Protein AF-0000000066307770 (afdb_homodimer)

Radius of gyration: 39.48 Å; Cα contacts (8 Å, |Δi|>4): 342; chains: 2; bounding box: 88×128×105 Å

Nearest PDB structures (foldseek):
  3zii-assembly1_A-2  TM=8.385E-01  e=9.598E-05  Bacillus subtilis
  3zie-assembly1_A  TM=8.397E-01  e=1.251E-04  Archaeoglobus fulgidus
  3zih-assembly1_A  TM=8.184E-01  e=1.989E-04  Bacillus subtilis
  3zig-assembly2_B  TM=7.786E-01  e=8.408E-05  Pyrococcus furiosus COM1
  6scq-assembly1_A  TM=8.184E-01  e=3.666E-03  Corynebacterium glutamicum ATCC 13032

Secondary structure (DSSP, 8-state):
-HHHHHHHHHTT-----------HHHHHHSS----------PPEEEEEEE--SHHHHHHHHHHHHTT-EEEEE-TTTTSTT-HHHHHHHHHHHHHHHHTT-EEEEETTTEEEEE-TTEEEEEPP------------SGGGTTHHHHTT-/-HHHHHHHHTS------------HHHHHHSS----------PPEEEEEEE--SHHHHHHHHHHHHTT-EEEEE-TTGGG---HHHHHHHHHHHHHHHHTT-EEEEETTTEEEEE-TTEEEEEPP--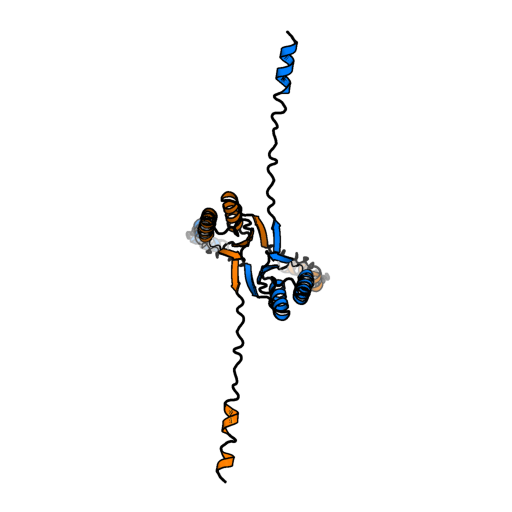----------SGGGTTHHHHTT-

Foldseek 3Di:
DVVVVVVVCVVVPPPPVPPDPPPVVVVVVVVPVPVPPPPPPDDAAEAEEEDADLVRLVVQLVCQQVFHKYKYWHVCCVVVVPVRVVVSVVVSQVSLVVQQWDWDDDPRTIIIIHHNPDDDDDDDDDPPPPPCPVPVPPVPPPVVPVVVD/DVVVVVVVCVVPDPCPVPPDPPPVVVVVVVVPVPVPPPPPPDDAAEAEEEDADLVRLVVQLVCQQVFHKYKYWHVCCVVVVDPRVVVSVVVSQVSLVVQQWDWDDDPRTIIIIHHNPDDDDDDDDDPPPPPCPVPVPPVPPVVPPPVVD

Structure (mmCIF, N/CA/C/O backbone):
data_AF-0000000066307770-model_v1
#
loop_
_entity.id
_entity.type
_entity.pdbx_description
1 polymer 'Uncharacterized protein MJ0919'
#
loop_
_atom_site.group_PDB
_atom_site.id
_atom_site.type_symbol
_atom_site.label_atom_id
_atom_site.label_alt_id
_atom_site.label_comp_id
_atom_site.label_asym_id
_atom_site.label_entity_id
_atom_site.label_seq_id
_atom_site.pdbx_PDB_ins_code
_atom_site.Cartn_x
_atom_site.Cartn_y
_atom_site.Cartn_z
_atom_site.occupancy
_atom_site.B_iso_or_equiv
_atom_site.auth_seq_id
_atom_site.auth_comp_id
_atom_site.auth_asym_id
_atom_site.auth_atom_id
_atom_site.pdbx_PDB_model_num
ATOM 1 N N . MET A 1 1 ? 1.928 78 47.844 1 39.34 1 MET A N 1
ATOM 2 C CA . MET A 1 1 ? 1.62 76.625 47.438 1 39.34 1 MET A CA 1
ATOM 3 C C . MET A 1 1 ? 2.803 76 46.719 1 39.34 1 MET A C 1
ATOM 5 O O . MET A 1 1 ? 3.018 74.812 46.812 1 39.34 1 MET A O 1
ATOM 9 N N . LEU A 1 2 ? 3.752 76.812 46.094 1 54.31 2 LEU A N 1
ATOM 10 C CA . LEU A 1 2 ? 4.941 76.438 45.344 1 54.31 2 LEU A CA 1
ATOM 11 C C . LEU A 1 2 ? 6.039 75.938 46.281 1 54.31 2 LEU A C 1
ATOM 13 O O . LEU A 1 2 ? 6.801 75.062 45.938 1 54.31 2 LEU A O 1
ATOM 17 N N . GLU A 1 3 ? 6.113 76.438 47.531 1 58.78 3 GLU A N 1
ATOM 18 C CA . GLU A 1 3 ? 7.168 76.062 48.469 1 58.78 3 GLU A CA 1
ATOM 19 C C . GLU A 1 3 ? 7.039 74.625 48.969 1 58.78 3 GLU A C 1
ATOM 21 O O . GLU A 1 3 ? 8.039 74 49.219 1 58.78 3 GLU A O 1
ATOM 26 N N . LYS A 1 4 ? 5.781 74.188 49.219 1 56.12 4 LYS A N 1
ATOM 27 C CA . LYS A 1 4 ? 5.582 72.812 49.656 1 56.12 4 LYS A CA 1
ATOM 28 C C . LYS A 1 4 ? 5.973 71.812 48.562 1 56.12 4 LYS A C 1
ATOM 30 O O . LYS A 1 4 ? 6.355 70.688 48.844 1 56.12 4 LYS A O 1
ATOM 35 N N . LEU A 1 5 ? 5.773 72.188 47.312 1 57.22 5 LEU A N 1
ATOM 36 C CA . LEU A 1 5 ? 6.152 71.312 46.219 1 57.22 5 LEU A CA 1
ATOM 37 C C . LEU A 1 5 ? 7.668 71.188 46.125 1 57.22 5 LEU A C 1
ATOM 39 O O . LEU A 1 5 ? 8.18 70.125 45.875 1 57.22 5 LEU A O 1
ATOM 43 N N . LYS A 1 6 ? 8.414 72.25 46.438 1 53.84 6 LYS A N 1
ATOM 44 C CA . LYS A 1 6 ? 9.875 72.188 46.406 1 53.84 6 LYS A CA 1
ATOM 45 C C . LYS A 1 6 ? 10.422 71.25 47.469 1 53.84 6 LYS A C 1
ATOM 47 O O . LYS A 1 6 ? 11.406 70.562 47.219 1 53.84 6 LYS A O 1
ATOM 52 N N . LYS A 1 7 ? 9.812 71.25 48.719 1 57.09 7 LYS A N 1
ATOM 53 C CA . LYS A 1 7 ? 10.273 70.438 49.812 1 57.09 7 LYS A CA 1
ATOM 54 C C . LYS A 1 7 ? 10.07 68.938 49.469 1 57.09 7 LYS A C 1
ATOM 56 O O . LYS A 1 7 ? 10.891 68.125 49.844 1 57.09 7 LYS A O 1
ATOM 61 N N . LEU A 1 8 ? 8.898 68.562 48.938 1 53.09 8 LEU A N 1
ATOM 62 C CA . LEU A 1 8 ? 8.68 67.188 48.531 1 53.09 8 LEU A CA 1
ATOM 63 C C . LEU A 1 8 ? 9.617 66.75 47.406 1 53.09 8 LEU A C 1
ATOM 65 O O . LEU A 1 8 ? 10.117 65.625 47.375 1 53.09 8 LEU A O 1
ATOM 69 N N . LEU A 1 9 ? 9.805 67.625 46.469 1 54.66 9 LEU A N 1
ATOM 70 C CA . LEU A 1 9 ? 10.711 67.312 45.344 1 54.66 9 LEU A CA 1
ATOM 71 C C . LEU A 1 9 ? 12.156 67.25 45.844 1 54.66 9 LEU A C 1
ATOM 73 O O . LEU A 1 9 ? 12.992 66.562 45.219 1 54.66 9 LEU A O 1
ATOM 77 N N . SER A 1 10 ? 12.516 68.062 46.875 1 50.91 10 SER A N 1
ATOM 78 C CA . SER A 1 10 ? 13.859 68 47.438 1 50.91 10 SER A CA 1
ATOM 79 C C . SER A 1 10 ? 14.109 66.688 48.125 1 50.91 10 SER A C 1
ATOM 81 O O . SER A 1 10 ? 15.242 66.375 48.5 1 50.91 10 SER A O 1
ATOM 83 N N . LYS A 1 11 ? 13.078 66.312 48.875 1 44.69 11 LYS A N 1
ATOM 84 C CA . LYS A 1 11 ? 13.406 65 49.5 1 44.69 11 LYS A CA 1
ATOM 85 C C . LYS A 1 11 ? 13.648 63.938 48.469 1 44.69 11 LYS A C 1
ATOM 87 O O . LYS A 1 11 ? 13.734 62.75 48.781 1 44.69 11 LYS A O 1
ATOM 92 N N . LYS A 1 12 ? 13.523 64.438 47.219 1 40.19 12 LYS A N 1
ATOM 93 C CA . LYS A 1 12 ? 13.305 63.625 46 1 40.19 12 LYS A CA 1
ATOM 94 C C . LYS A 1 12 ? 14.492 62.688 45.75 1 40.19 12 LYS A C 1
ATOM 96 O O . LYS A 1 12 ? 14.547 62 44.75 1 40.19 12 LYS A O 1
ATOM 101 N N . GLY A 1 13 ? 15.656 63.094 46.375 1 40.97 13 GLY A N 1
ATOM 102 C CA . GLY A 1 13 ? 16.781 62.438 45.719 1 40.97 13 GLY A CA 1
ATOM 103 C C . GLY A 1 13 ? 16.688 60.938 45.75 1 40.97 13 GLY A C 1
ATOM 104 O O . GLY A 1 13 ? 17.703 60.25 45.781 1 40.97 13 GLY A O 1
ATOM 105 N N . ASP A 1 14 ? 15.625 60.406 46.344 1 39.75 14 ASP A N 1
ATOM 106 C CA . ASP A 1 14 ? 15.688 58.938 46.438 1 39.75 14 ASP A CA 1
ATOM 107 C C . ASP A 1 14 ? 15.969 58.344 45.062 1 39.75 14 ASP A C 1
ATOM 109 O O . ASP A 1 14 ? 15.414 58.781 44.031 1 39.75 14 ASP A O 1
ATOM 113 N N . ASN A 1 15 ? 17.219 57.719 44.969 1 39.31 15 ASN A N 1
ATOM 114 C CA . ASN A 1 15 ? 17.797 56.875 43.906 1 39.31 15 ASN A CA 1
ATOM 115 C C . ASN A 1 15 ? 16.75 55.969 43.281 1 39.31 15 ASN A C 1
ATOM 117 O O . ASN A 1 15 ? 16.234 55.062 43.938 1 39.31 15 ASN A O 1
ATOM 121 N N . PHE A 1 16 ? 15.789 56.531 42.594 1 40.03 16 PHE A N 1
ATOM 122 C CA . PHE A 1 16 ? 15 55.719 41.688 1 40.03 16 PHE A CA 1
ATOM 123 C C . PHE A 1 16 ? 15.883 54.719 40.938 1 40.03 16 PHE A C 1
ATOM 125 O O . PHE A 1 16 ? 16.688 55.094 40.094 1 40.03 16 PHE A O 1
ATOM 132 N N . SER A 1 17 ? 16.375 53.75 41.656 1 38 17 SER A N 1
ATOM 133 C CA . SER A 1 17 ? 17.031 52.625 41 1 38 17 SER A CA 1
ATOM 134 C C . SER A 1 17 ? 16.266 52.156 39.781 1 38 17 SER A C 1
ATOM 136 O O . SER A 1 17 ? 15.078 51.844 39.844 1 38 17 SER A O 1
ATOM 138 N N . THR A 1 18 ? 16.531 52.844 38.656 1 40.97 18 THR A N 1
ATOM 139 C CA . THR A 1 18 ? 16.109 52.344 37.344 1 40.97 18 THR A CA 1
ATOM 140 C C . THR A 1 18 ? 16.094 50.812 37.312 1 40.97 18 THR A C 1
ATOM 142 O O . THR A 1 18 ? 16.984 50.188 37.875 1 40.97 18 THR A O 1
ATOM 145 N N . PRO A 1 19 ? 14.852 50.281 37.531 1 43 19 PRO A N 1
ATOM 146 C CA . PRO A 1 19 ? 14.82 48.812 37.406 1 43 19 PRO A CA 1
ATOM 147 C C . PRO A 1 19 ? 15.82 48.312 36.375 1 43 19 PRO A C 1
ATOM 149 O O . PRO A 1 19 ? 16.141 49 35.406 1 43 19 PRO A O 1
ATOM 152 N N . ALA A 1 20 ? 16.844 47.594 36.812 1 45.75 20 ALA A N 1
ATOM 153 C CA . ALA A 1 20 ? 17.828 46.906 35.969 1 45.75 20 ALA A CA 1
ATOM 154 C C . ALA A 1 20 ? 17.188 46.375 34.688 1 45.75 20 ALA A C 1
ATOM 156 O O . ALA A 1 20 ? 16 46.031 34.688 1 45.75 20 ALA A O 1
ATOM 157 N N . PRO A 1 21 ? 17.562 46.906 33.5 1 44.28 21 PRO A N 1
ATOM 158 C CA . PRO A 1 21 ? 17.094 46.344 32.25 1 44.28 21 PRO A CA 1
ATOM 159 C C . PRO A 1 21 ? 16.984 44.812 32.281 1 44.28 21 PRO A C 1
ATOM 161 O O . PRO A 1 21 ? 17.906 44.156 32.781 1 44.28 21 PRO A O 1
ATOM 164 N N . VAL A 1 22 ? 15.867 44.281 32.781 1 46.97 22 VAL A N 1
ATOM 165 C CA . VAL A 1 22 ? 15.688 42.844 32.562 1 46.97 22 VAL A CA 1
ATOM 166 C C . VAL A 1 22 ? 16.25 42.469 31.172 1 46.97 22 VAL A C 1
ATOM 168 O O . VAL A 1 22 ? 15.961 43.156 30.172 1 46.97 22 VAL A O 1
ATOM 171 N N . SER A 1 23 ? 17.531 42.156 31.031 1 46.53 23 SER A N 1
ATOM 172 C CA . SER A 1 23 ? 18.219 41.75 29.797 1 46.53 23 SER A CA 1
ATOM 173 C C . SER A 1 23 ? 17.328 40.844 28.953 1 46.53 23 SER A C 1
ATOM 175 O O . SER A 1 23 ? 16.547 40.062 29.484 1 46.53 23 SER A O 1
ATOM 177 N N . VAL A 1 24 ? 16.938 41.375 27.719 1 53.31 24 VAL A N 1
ATOM 178 C CA . VAL A 1 24 ? 16.312 40.562 26.688 1 53.31 24 VAL A CA 1
ATOM 179 C C . VAL A 1 24 ? 16.812 39.125 26.766 1 53.31 24 VAL A C 1
ATOM 181 O O . VAL A 1 24 ? 16.094 38.188 26.422 1 53.31 24 VAL A O 1
ATOM 184 N N . ASP A 1 25 ? 18.062 39.062 27.281 1 52.59 25 ASP A N 1
ATOM 185 C CA . ASP A 1 25 ? 18.656 37.719 27.391 1 52.59 25 ASP A CA 1
ATOM 186 C C . ASP A 1 25 ? 17.906 36.875 28.422 1 52.59 25 ASP A C 1
ATOM 188 O O . ASP A 1 25 ? 17.75 35.656 28.234 1 52.59 25 ASP A O 1
ATOM 192 N N . ASP A 1 26 ? 17.469 37.531 29.547 1 53.69 26 ASP A N 1
ATOM 193 C CA . ASP A 1 26 ? 16.734 36.719 30.516 1 53.69 26 ASP A CA 1
ATOM 194 C C . ASP A 1 26 ? 15.383 36.281 29.969 1 53.69 26 ASP A C 1
ATOM 196 O O . ASP A 1 26 ? 14.93 35.156 30.234 1 53.69 26 ASP A O 1
ATOM 200 N N . TYR A 1 27 ? 14.594 37.219 29.312 1 52.41 27 TYR A N 1
ATOM 201 C CA . TYR A 1 27 ? 13.359 36.812 28.625 1 52.41 27 TYR A CA 1
ATOM 202 C C . TYR A 1 27 ? 13.641 35.812 27.516 1 52.41 27 TYR A C 1
ATOM 204 O O . TYR A 1 27 ? 12.812 34.938 27.25 1 52.41 27 TYR A O 1
ATOM 212 N N . LEU A 1 28 ? 14.75 36.062 26.766 1 51.84 28 LEU A N 1
ATOM 213 C CA . LEU A 1 28 ? 15.125 35.062 25.781 1 51.84 28 LEU A CA 1
ATOM 214 C C . LEU A 1 28 ? 15.492 33.75 26.469 1 51.84 28 LEU A C 1
ATOM 216 O O . LEU A 1 28 ? 15.305 32.656 25.891 1 51.84 28 LEU A O 1
ATOM 220 N N . GLU A 1 29 ? 16.141 33.844 27.688 1 49.09 29 GLU A N 1
ATOM 221 C CA . GLU A 1 29 ? 16.453 32.594 28.359 1 49.09 29 GLU A CA 1
ATOM 222 C C . GLU A 1 29 ? 15.188 31.875 28.812 1 49.09 29 GLU A C 1
ATOM 224 O O . GLU A 1 29 ? 15.164 30.641 28.922 1 49.09 29 GLU A O 1
ATOM 229 N N . GLU A 1 30 ? 14.242 32.656 29.359 1 46.91 30 GLU A N 1
ATOM 230 C CA . GLU A 1 30 ? 12.984 32 29.75 1 46.91 30 GLU A CA 1
ATOM 231 C C . GLU A 1 30 ? 12.203 31.547 28.531 1 46.91 30 GLU A C 1
ATOM 233 O O . GLU A 1 30 ? 11.055 31.109 28.641 1 46.91 30 GLU A O 1
ATOM 238 N N . ILE A 1 31 ? 12.438 32.125 27.312 1 46.5 31 ILE A N 1
ATOM 239 C CA . ILE A 1 31 ? 11.797 31.344 26.266 1 46.5 31 ILE A CA 1
ATOM 240 C C . ILE A 1 31 ? 12.062 29.859 26.484 1 46.5 31 ILE A C 1
ATOM 242 O O . ILE A 1 31 ? 13.203 29.406 26.375 1 46.5 31 ILE A O 1
ATOM 246 N N . GLU A 1 32 ? 11.711 29.344 27.641 1 43.62 32 GLU A N 1
ATOM 247 C CA . GLU A 1 32 ? 11.578 27.906 27.766 1 43.62 32 GLU A CA 1
ATOM 248 C C . GLU A 1 32 ? 11.484 27.234 26.391 1 43.62 32 GLU A C 1
ATOM 250 O O . GLU A 1 32 ? 10.75 27.703 25.516 1 43.62 32 GLU A O 1
ATOM 255 N N . GLU A 1 33 ? 12.664 26.859 25.828 1 45.41 33 GLU A N 1
ATOM 256 C CA . GLU A 1 33 ? 12.523 25.922 24.719 1 45.41 33 GLU A CA 1
ATOM 257 C C . GLU A 1 33 ? 11.219 25.141 24.812 1 45.41 33 GLU A C 1
ATOM 259 O O . GLU A 1 33 ? 11.055 24.297 25.703 1 45.41 33 GLU A O 1
ATOM 264 N N . ILE A 1 34 ? 10.047 25.766 24.922 1 46.91 34 ILE A N 1
ATOM 265 C CA . ILE A 1 34 ? 8.906 24.891 24.672 1 46.91 34 ILE A CA 1
ATOM 266 C C . ILE A 1 34 ? 9.359 23.672 23.875 1 46.91 34 ILE A C 1
ATOM 268 O O . ILE A 1 34 ? 9.938 23.797 22.797 1 46.91 34 ILE A O 1
ATOM 272 N N . PRO A 1 35 ? 9.75 22.641 24.609 1 48.09 35 PRO A N 1
ATOM 273 C CA . PRO A 1 35 ? 10.016 21.469 23.766 1 48.09 35 PRO A CA 1
ATOM 274 C C . PRO A 1 35 ? 9.148 21.422 22.516 1 48.09 35 PRO A C 1
ATOM 276 O O . PRO A 1 35 ? 7.945 21.703 22.578 1 48.09 35 PRO A O 1
ATOM 279 N N . LEU A 1 36 ? 9.523 22.156 21.438 1 45.72 36 LEU A N 1
ATOM 280 C CA . LEU A 1 36 ? 8.758 21.812 20.25 1 45.72 36 LEU A CA 1
ATOM 281 C C . LEU A 1 36 ? 8.125 20.438 20.391 1 45.72 36 LEU A C 1
ATOM 283 O O . LEU A 1 36 ? 8.82 19.453 20.672 1 45.72 36 LEU A O 1
ATOM 287 N N . THR A 1 37 ? 7.141 20.266 21.203 1 48.19 37 THR A N 1
ATOM 288 C CA . THR A 1 37 ? 6.441 19 21.047 1 48.19 37 THR A CA 1
ATOM 289 C C . THR A 1 37 ? 6.73 18.391 19.672 1 48.19 37 THR A C 1
ATOM 291 O O . THR A 1 37 ? 6.711 19.094 18.656 1 48.19 37 THR A O 1
ATOM 294 N N . PRO A 1 38 ? 7.633 17.469 19.5 1 52.22 38 PRO A N 1
ATOM 295 C CA . PRO A 1 38 ? 7.793 16.859 18.172 1 52.22 38 PRO A CA 1
ATOM 296 C C . PRO A 1 38 ? 6.504 16.891 17.359 1 52.22 38 PRO A C 1
ATOM 298 O O . PRO A 1 38 ? 5.422 16.641 17.891 1 52.22 38 PRO A O 1
ATOM 301 N N . VAL A 1 39 ? 6.18 17.828 16.562 1 55.5 39 VAL A N 1
ATOM 302 C CA . VAL A 1 39 ? 5.059 17.781 15.633 1 55.5 39 VAL A CA 1
ATOM 303 C C . VAL A 1 39 ? 4.676 16.328 15.359 1 55.5 39 VAL A C 1
ATOM 305 O O . VAL A 1 39 ? 5.492 15.539 14.867 1 55.5 39 VAL A O 1
ATOM 308 N N . GLU A 1 40 ? 3.924 15.727 16.219 1 64.25 40 GLU A N 1
ATOM 309 C CA . GLU A 1 40 ? 3.42 14.367 16.047 1 64.25 40 GLU A CA 1
ATOM 310 C C . GLU A 1 40 ? 3.061 14.094 14.586 1 64.25 40 GLU A C 1
ATOM 312 O O . GLU A 1 40 ? 2.23 14.797 14 1 64.25 40 GLU A O 1
ATOM 317 N N . GLU A 1 41 ? 4.008 13.594 13.719 1 77.25 41 GLU A N 1
ATOM 318 C CA . GLU A 1 41 ? 3.77 13.211 12.328 1 77.25 41 GLU A CA 1
ATOM 319 C C . GLU A 1 41 ? 2.484 12.398 12.195 1 77.25 41 GLU A C 1
ATOM 321 O O . GLU A 1 41 ? 2.201 11.531 13.016 1 77.25 41 GLU A O 1
ATOM 326 N N . GLU A 1 42 ? 1.546 12.922 11.414 1 88.56 42 GLU A N 1
ATOM 327 C CA . GLU A 1 42 ? 0.292 12.211 11.172 1 88.56 42 GLU A CA 1
ATOM 328 C C . GLU A 1 42 ? 0.547 10.789 10.703 1 88.56 42 GLU A C 1
ATOM 330 O O . GLU A 1 42 ? 1.372 10.555 9.812 1 88.56 42 GLU A O 1
ATOM 335 N N . LYS A 1 43 ? -0.041 9.883 11.398 1 95.5 43 LYS A N 1
ATOM 336 C CA . LYS A 1 43 ? 0.153 8.469 11.094 1 95.5 43 LYS A CA 1
ATOM 337 C C . LYS A 1 43 ? -0.741 8.031 9.938 1 95.5 43 LYS A C 1
ATOM 339 O O . LYS A 1 43 ? -1.897 8.445 9.844 1 95.5 43 LYS A O 1
ATOM 344 N N . VAL A 1 44 ? -0.21 7.324 9.016 1 97.62 44 VAL A N 1
ATOM 345 C CA . VAL A 1 44 ? -0.952 6.645 7.961 1 97.62 44 VAL A CA 1
ATOM 346 C C . VAL A 1 44 ? -1.2 5.191 8.359 1 97.62 44 VAL A C 1
ATOM 348 O O . VAL A 1 44 ? -0.273 4.48 8.758 1 97.62 44 VAL A O 1
ATOM 351 N N . ILE A 1 45 ? -2.438 4.73 8.305 1 98.38 45 ILE A N 1
ATOM 352 C CA . ILE A 1 45 ? -2.764 3.367 8.711 1 98.38 45 ILE A CA 1
ATOM 353 C C . ILE A 1 45 ? -3.1 2.531 7.477 1 98.38 45 ILE A C 1
ATOM 355 O O . ILE A 1 45 ? -3.934 2.926 6.656 1 98.38 45 ILE A O 1
ATOM 359 N N . ILE A 1 46 ? -2.424 1.381 7.336 1 98.94 46 ILE A N 1
ATOM 360 C CA . ILE A 1 46 ? -2.746 0.361 6.344 1 98.94 46 ILE A CA 1
ATOM 361 C C . ILE A 1 46 ? -3.467 -0.805 7.02 1 98.94 46 ILE A C 1
ATOM 363 O O . ILE A 1 46 ? -2.977 -1.357 8.008 1 98.94 46 ILE A O 1
ATOM 367 N N . LYS A 1 47 ? -4.621 -1.155 6.484 1 98.81 47 LYS A N 1
ATOM 368 C CA . LYS A 1 47 ? -5.383 -2.311 6.949 1 98.81 47 LYS A CA 1
ATOM 369 C C . LYS A 1 47 ? -5.188 -3.508 6.023 1 98.81 47 LYS A C 1
ATOM 371 O O . LYS A 1 47 ? -5.324 -3.383 4.805 1 98.81 47 LYS A O 1
ATOM 376 N N . VAL A 1 48 ? -4.824 -4.621 6.605 1 98.56 48 VAL A N 1
ATOM 377 C CA . VAL A 1 48 ? -4.684 -5.855 5.84 1 98.56 48 VAL A CA 1
ATOM 378 C C . VAL A 1 48 ? -5.836 -6.801 6.164 1 98.56 48 VAL A C 1
ATOM 380 O O . VAL A 1 48 ? -6.152 -7.027 7.336 1 98.56 48 VAL A O 1
ATOM 383 N N . CYS A 1 49 ? -6.418 -7.34 5.105 1 97.94 49 CYS A N 1
ATOM 384 C CA . CYS A 1 49 ? -7.543 -8.242 5.324 1 97.94 49 CYS A CA 1
ATOM 385 C C . CYS A 1 49 ? -7.633 -9.281 4.215 1 97.94 49 CYS A C 1
ATOM 387 O O . CYS A 1 49 ? -6.773 -9.328 3.332 1 97.94 49 CYS A O 1
ATOM 389 N N . SER A 1 50 ? -8.586 -10.156 4.352 1 96.69 50 SER A N 1
ATOM 390 C CA . SER A 1 50 ? -8.906 -11.156 3.34 1 96.69 50 SER A CA 1
ATOM 391 C C . SER A 1 50 ? -10.312 -10.945 2.779 1 96.69 50 SER A C 1
ATOM 393 O O . SER A 1 50 ? -11.242 -10.625 3.523 1 96.69 50 SER A O 1
ATOM 395 N N . ILE A 1 51 ? -10.383 -11.07 1.471 1 95.75 51 ILE A N 1
ATOM 396 C CA . ILE A 1 51 ? -11.688 -10.992 0.83 1 95.75 51 ILE A CA 1
ATOM 397 C C . ILE A 1 51 ? -12.078 -12.359 0.277 1 95.75 51 ILE A C 1
ATOM 399 O O . ILE A 1 51 ? -11.531 -12.805 -0.737 1 95.75 51 ILE A O 1
ATOM 403 N N . GLU A 1 52 ? -13.008 -12.961 0.928 1 91.94 52 GLU A N 1
ATOM 404 C CA . GLU A 1 52 ? -13.453 -14.289 0.524 1 91.94 52 GLU A CA 1
ATOM 405 C C . GLU A 1 52 ? -14.898 -14.258 0.026 1 91.94 52 GLU A C 1
ATOM 407 O O . GLU A 1 52 ? -15.352 -15.203 -0.626 1 91.94 52 GLU A O 1
ATOM 412 N N . ASP A 1 53 ? -15.633 -13.227 0.362 1 91.94 53 ASP A N 1
ATOM 413 C CA . ASP A 1 53 ? -17.016 -13.07 -0.065 1 91.94 53 ASP A CA 1
ATOM 414 C C . ASP A 1 53 ? -17.406 -11.594 -0.137 1 91.94 53 ASP A C 1
ATOM 416 O O . ASP A 1 53 ? -16.562 -10.719 0.048 1 91.94 53 ASP A O 1
ATOM 420 N N . GLU A 1 54 ? -18.656 -11.367 -0.413 1 95.19 54 GLU A N 1
ATOM 421 C CA . GLU A 1 54 ? -19.141 -10.008 -0.616 1 95.19 54 GLU A CA 1
ATOM 422 C C . GLU A 1 54 ? -19.078 -9.195 0.675 1 95.19 54 GLU A C 1
ATOM 424 O O . GLU A 1 54 ? -18.828 -7.992 0.646 1 95.19 54 GLU A O 1
ATOM 429 N N . LYS A 1 55 ? -19.328 -9.867 1.788 1 96.44 55 LYS A N 1
ATOM 430 C CA . LYS A 1 55 ? -19.266 -9.172 3.07 1 96.44 55 LYS A CA 1
ATOM 431 C C . LYS A 1 55 ? -17.859 -8.617 3.328 1 96.44 55 LYS A C 1
ATOM 433 O O . LYS A 1 55 ? -17.719 -7.473 3.752 1 96.44 55 LYS A O 1
ATOM 438 N N . ASP A 1 56 ? -16.922 -9.5 3.066 1 96.81 56 ASP A N 1
ATOM 439 C CA . ASP A 1 56 ? -15.539 -9.062 3.203 1 96.81 56 ASP A CA 1
ATOM 440 C C . ASP A 1 56 ? -15.242 -7.879 2.289 1 96.81 56 ASP A C 1
ATOM 442 O O . ASP A 1 56 ? -14.539 -6.945 2.684 1 96.81 56 ASP A O 1
ATOM 446 N N . ALA A 1 57 ? -15.766 -7.934 1.092 1 97.81 57 ALA A N 1
ATOM 447 C CA . ALA A 1 57 ? -15.578 -6.863 0.118 1 97.81 57 ALA A CA 1
ATOM 448 C C . ALA A 1 57 ? -16.141 -5.543 0.64 1 97.81 57 ALA A C 1
ATOM 450 O O . ALA A 1 57 ? -15.492 -4.5 0.538 1 97.81 57 ALA A O 1
ATOM 451 N N . VAL A 1 58 ? -17.234 -5.582 1.232 1 98.31 58 VAL A N 1
ATOM 452 C CA . VAL A 1 58 ? -17.891 -4.395 1.777 1 98.31 58 VAL A CA 1
ATOM 453 C C . VAL A 1 58 ? -17.047 -3.822 2.92 1 98.31 58 VAL A C 1
ATOM 455 O O . VAL A 1 58 ? -16.844 -2.609 2.998 1 98.31 58 VAL A O 1
ATOM 458 N N . ASN A 1 59 ? -16.594 -4.727 3.744 1 98.38 59 ASN A N 1
ATOM 459 C CA . ASN A 1 59 ? -15.758 -4.277 4.859 1 98.38 59 ASN A CA 1
ATOM 460 C C . ASN A 1 59 ? -14.508 -3.559 4.367 1 98.38 59 ASN A C 1
ATOM 462 O O . ASN A 1 59 ? -14.117 -2.531 4.93 1 98.38 59 ASN A O 1
ATOM 466 N N . ALA A 1 60 ? -13.93 -4.09 3.32 1 98.81 60 ALA A N 1
ATOM 467 C CA . ALA A 1 60 ? -12.727 -3.475 2.76 1 98.81 60 ALA A CA 1
ATOM 468 C C . ALA A 1 60 ? -13.039 -2.086 2.205 1 98.81 60 ALA A C 1
ATOM 470 O O . ALA A 1 60 ? -12.266 -1.146 2.406 1 98.81 60 ALA A O 1
ATOM 471 N N . ILE A 1 61 ? -14.164 -1.931 1.59 1 98.81 61 ILE A N 1
ATOM 472 C CA . ILE A 1 61 ? -14.586 -0.664 1.002 1 98.81 61 ILE A CA 1
ATOM 473 C C . ILE A 1 61 ? -14.82 0.364 2.105 1 98.81 61 ILE A C 1
ATOM 475 O O . ILE A 1 61 ? -14.375 1.51 2.002 1 98.81 61 ILE A O 1
ATOM 479 N N . VAL A 1 62 ? -15.469 -0.066 3.166 1 98.62 62 VAL A N 1
ATOM 480 C CA . VAL A 1 62 ? -15.797 0.825 4.273 1 98.62 62 VAL A CA 1
ATOM 481 C C . VAL A 1 62 ? -14.516 1.346 4.914 1 98.62 62 VAL A C 1
ATOM 483 O O . VAL A 1 62 ? -14.422 2.525 5.262 1 98.62 62 VAL A O 1
ATOM 486 N N . MET A 1 63 ? -13.57 0.487 5.027 1 98.5 63 MET A N 1
ATOM 487 C CA . MET A 1 63 ? -12.297 0.894 5.605 1 98.5 63 MET A CA 1
ATOM 488 C C . MET A 1 63 ? -11.609 1.933 4.727 1 98.5 63 MET A C 1
ATOM 490 O O . MET A 1 63 ? -11.102 2.939 5.227 1 98.5 63 MET A O 1
ATOM 494 N N . ALA A 1 64 ? -11.609 1.746 3.43 1 98.81 64 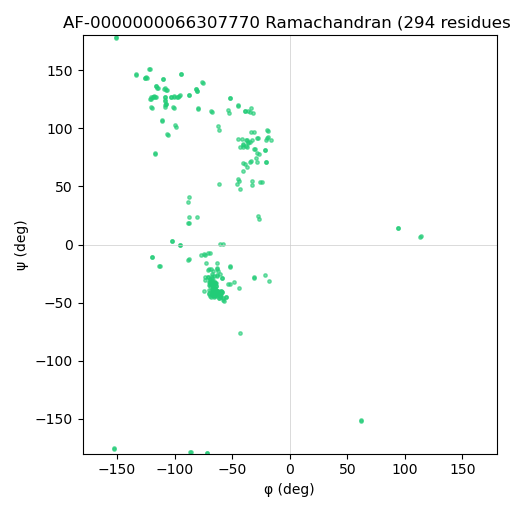ALA A N 1
ATOM 495 C CA . ALA A 1 64 ? -10.992 2.705 2.52 1 98.81 64 ALA A CA 1
ATOM 496 C C . ALA A 1 64 ? -11.734 4.039 2.541 1 98.81 64 ALA A C 1
ATOM 498 O O . ALA A 1 64 ? -11.109 5.105 2.529 1 98.81 64 ALA A O 1
ATOM 499 N N . GLU A 1 65 ? -12.969 3.945 2.615 1 98.44 65 GLU A N 1
ATOM 500 C CA . GLU A 1 65 ? -13.781 5.152 2.666 1 98.44 65 GLU A CA 1
ATOM 501 C C . GLU A 1 65 ? -13.516 5.945 3.941 1 98.44 65 GLU A C 1
ATOM 503 O O . GLU A 1 65 ? -13.57 7.18 3.934 1 98.44 65 GLU A O 1
ATOM 508 N N . ALA A 1 66 ? -13.227 5.207 4.984 1 97.88 66 ALA A N 1
ATOM 509 C CA . ALA A 1 66 ? -12.938 5.828 6.273 1 97.88 66 ALA A CA 1
ATOM 510 C C . ALA A 1 66 ? -11.555 6.477 6.277 1 97.88 66 ALA A C 1
ATOM 512 O O . ALA A 1 66 ? -11.164 7.117 7.254 1 97.88 66 ALA A O 1
ATOM 513 N N . GLY A 1 67 ? -10.797 6.215 5.211 1 97.69 67 GLY A N 1
ATOM 514 C CA . GLY A 1 67 ? -9.531 6.922 5.082 1 97.69 67 GLY A CA 1
ATOM 515 C C . GLY A 1 67 ? -8.32 6.016 5.195 1 97.69 67 GLY A C 1
ATOM 516 O O . GLY A 1 67 ? -7.184 6.484 5.168 1 97.69 67 GLY A O 1
ATOM 517 N N . TYR A 1 68 ? -8.523 4.664 5.254 1 98.44 68 TYR A N 1
ATOM 518 C CA . TYR A 1 68 ? -7.41 3.729 5.379 1 98.44 68 TYR A CA 1
ATOM 519 C C . TYR A 1 68 ? -6.98 3.213 4.008 1 98.44 68 TYR A C 1
ATOM 521 O O . TYR A 1 68 ? -7.797 3.125 3.088 1 98.44 68 TYR A O 1
ATOM 529 N N . ILE A 1 69 ? -5.758 2.992 3.947 1 98.94 69 ILE A N 1
ATOM 530 C CA . ILE A 1 69 ? -5.273 2.172 2.84 1 98.94 69 ILE A CA 1
ATOM 531 C C . ILE A 1 69 ? -5.5 0.695 3.154 1 98.94 69 ILE A C 1
ATOM 533 O O . ILE A 1 69 ? -5.191 0.236 4.258 1 98.94 69 ILE A O 1
ATOM 537 N N . VAL A 1 70 ? -6.059 -0.029 2.174 1 98.94 70 VAL A N 1
ATOM 538 C CA . VAL A 1 70 ? -6.395 -1.427 2.424 1 98.94 70 VAL A CA 1
ATOM 539 C C . VAL A 1 70 ? -5.637 -2.324 1.449 1 98.94 70 VAL A C 1
ATOM 541 O O . VAL A 1 70 ? -5.652 -2.092 0.238 1 98.94 70 VAL A O 1
ATOM 544 N N . ILE A 1 71 ? -4.926 -3.305 1.954 1 98.88 71 ILE A N 1
ATOM 545 C CA . ILE A 1 71 ? -4.367 -4.402 1.174 1 98.88 71 ILE A CA 1
ATOM 546 C C . ILE A 1 71 ? -5.125 -5.691 1.482 1 98.88 71 ILE A C 1
ATOM 548 O O . ILE A 1 71 ? -5.09 -6.184 2.613 1 98.88 71 ILE A O 1
ATOM 552 N N . ALA A 1 72 ? -5.719 -6.258 0.478 1 97.62 72 ALA A N 1
ATOM 553 C CA . ALA A 1 72 ? -6.594 -7.406 0.687 1 97.62 72 ALA A CA 1
ATOM 554 C C . ALA A 1 72 ? -6.105 -8.617 -0.102 1 97.62 72 ALA A C 1
ATOM 556 O O . ALA A 1 72 ? -5.871 -8.531 -1.31 1 97.62 72 ALA A O 1
ATOM 557 N N . LYS A 1 73 ? -5.898 -9.711 0.601 1 95.56 73 LYS A N 1
ATOM 558 C CA . LYS A 1 73 ? -5.668 -10.969 -0.091 1 95.56 73 LYS A CA 1
ATOM 559 C C . LYS A 1 73 ? -6.969 -11.539 -0.651 1 95.56 73 LYS A C 1
ATOM 561 O O . LYS A 1 73 ? -8.016 -11.469 0.001 1 95.56 73 LYS A O 1
ATOM 566 N N . THR A 1 74 ? -6.82 -12.031 -1.791 1 93.88 74 THR A N 1
ATOM 567 C CA . THR A 1 74 ? -7.938 -12.727 -2.424 1 93.88 74 THR A CA 1
ATOM 568 C C . THR A 1 74 ? -7.605 -14.195 -2.652 1 93.88 74 THR A C 1
ATOM 570 O O . THR A 1 74 ? -7.273 -14.594 -3.771 1 93.88 74 THR A O 1
ATOM 573 N N . PRO A 1 75 ? -7.695 -15.031 -1.598 1 86.56 75 PRO A N 1
ATOM 574 C CA . PRO A 1 75 ? -7.191 -16.406 -1.662 1 86.56 75 PRO A CA 1
ATOM 575 C C . PRO A 1 75 ? -7.848 -17.219 -2.771 1 86.56 75 PRO A C 1
ATOM 577 O O . PRO A 1 75 ? -7.25 -18.188 -3.271 1 86.56 75 PRO A O 1
ATOM 580 N N . ASN A 1 76 ? -8.977 -16.938 -3.096 1 75.56 76 ASN A N 1
ATOM 581 C CA . ASN A 1 76 ? -9.695 -17.75 -4.055 1 75.56 76 ASN A CA 1
ATOM 582 C C . ASN A 1 76 ? -9.586 -17.203 -5.473 1 75.56 76 ASN A C 1
ATOM 584 O O . ASN A 1 76 ? -10.125 -17.781 -6.414 1 75.56 76 ASN A O 1
ATOM 588 N N . LEU A 1 77 ? -8.898 -16.156 -5.535 1 66.81 77 LEU A N 1
ATOM 589 C CA . LEU A 1 77 ? -8.891 -15.5 -6.836 1 66.81 77 LEU A CA 1
ATOM 590 C C . LEU A 1 77 ? -8.234 -16.375 -7.895 1 66.81 77 LEU A C 1
ATOM 592 O O . LEU A 1 77 ? -8.609 -16.328 -9.07 1 66.81 77 LEU A O 1
ATOM 596 N N . GLU A 1 78 ? -7.191 -17.016 -7.512 1 59.03 78 GLU A N 1
ATOM 597 C CA . GLU A 1 78 ? -6.52 -17.891 -8.461 1 59.03 78 GLU A CA 1
ATOM 598 C C . GLU A 1 78 ? -7.512 -18.859 -9.109 1 59.03 78 GLU A C 1
ATOM 600 O O . GLU A 1 78 ? -7.219 -19.453 -10.148 1 59.03 78 GLU A O 1
ATOM 605 N N . LYS A 1 79 ? -8.508 -18.844 -8.344 1 58.38 79 LYS A N 1
ATOM 606 C CA . LYS A 1 79 ? -9.453 -19.75 -8.977 1 58.38 79 LYS A CA 1
ATOM 607 C C . LYS A 1 79 ? -10.328 -19.031 -9.992 1 58.38 79 LYS A C 1
ATOM 609 O O . LYS A 1 79 ? -11.359 -18.453 -9.641 1 58.38 79 LYS A O 1
ATOM 614 N N . GLU A 1 80 ? -9.703 -18.141 -10.758 1 58.12 80 GLU A N 1
ATOM 615 C CA . GLU A 1 80 ? -10.07 -17.188 -11.805 1 58.12 80 GLU A CA 1
ATOM 616 C C . GLU A 1 80 ? -11.398 -17.562 -12.453 1 58.12 80 GLU A C 1
ATOM 618 O O . GLU A 1 80 ? -12.164 -16.703 -12.875 1 58.12 80 GLU A O 1
ATOM 623 N N . ILE A 1 81 ? -11.555 -18.797 -12.336 1 59.97 81 ILE A N 1
ATOM 624 C CA . ILE A 1 81 ? -12.688 -19.109 -13.188 1 59.97 81 ILE A CA 1
ATOM 625 C C . ILE A 1 81 ? -13.992 -18.938 -12.406 1 59.97 81 ILE A C 1
ATOM 627 O O . ILE A 1 81 ? -15.07 -19.281 -12.898 1 59.97 81 ILE A O 1
ATOM 631 N N . ASP A 1 82 ? -13.711 -18.016 -11.312 1 74.81 82 ASP A N 1
ATOM 632 C CA . ASP A 1 82 ? -14.953 -17.891 -10.555 1 74.81 82 ASP A CA 1
ATOM 633 C C . ASP A 1 82 ? -15.688 -16.594 -10.938 1 74.81 82 ASP A C 1
ATOM 635 O O . ASP A 1 82 ? -15.273 -15.508 -10.555 1 74.81 82 ASP A O 1
ATOM 639 N N . ASP A 1 83 ? -16.688 -16.734 -11.727 1 82.19 83 ASP A N 1
ATOM 640 C CA . ASP A 1 83 ? -17.5 -15.625 -12.219 1 82.19 83 ASP A CA 1
ATOM 641 C C . ASP A 1 83 ? -18.031 -14.781 -11.062 1 82.19 83 ASP A C 1
ATOM 643 O O . ASP A 1 83 ? -18.156 -13.562 -11.18 1 82.19 83 ASP A O 1
ATOM 647 N N . GLU A 1 84 ? -18.297 -15.438 -10.031 1 85.69 84 GLU A N 1
ATOM 648 C CA . GLU A 1 84 ? -18.828 -14.719 -8.883 1 85.69 84 GLU A CA 1
ATOM 649 C C . GLU A 1 84 ? -17.797 -13.734 -8.32 1 85.69 84 GLU A C 1
ATOM 651 O O . GLU A 1 84 ? -18.141 -12.594 -8.008 1 85.69 84 GLU A O 1
ATOM 656 N N . PHE A 1 85 ? -16.688 -14.195 -8.297 1 87.75 85 PHE A N 1
ATOM 657 C CA . PHE A 1 85 ? -15.633 -13.352 -7.742 1 87.75 85 PHE A CA 1
ATOM 658 C C . PHE A 1 85 ? -15.344 -12.172 -8.664 1 87.75 85 PHE A C 1
ATOM 660 O O . PHE A 1 85 ? -15.109 -11.055 -8.195 1 87.75 85 PHE A O 1
ATOM 667 N N . ILE A 1 86 ? -15.438 -12.43 -9.875 1 88.81 86 ILE A N 1
ATOM 668 C CA . ILE A 1 86 ? -15.258 -11.367 -10.859 1 88.81 86 ILE A CA 1
ATOM 669 C C . ILE A 1 86 ? -16.297 -10.281 -10.648 1 88.81 86 ILE A C 1
ATOM 671 O O . ILE A 1 86 ? -15.984 -9.086 -10.711 1 88.81 86 ILE A O 1
ATOM 675 N N . GLU A 1 87 ? -17.391 -10.719 -10.438 1 93.06 87 GLU A N 1
ATOM 676 C CA . GLU A 1 87 ? -18.484 -9.773 -10.203 1 93.06 87 GLU A CA 1
ATOM 677 C C . GLU A 1 87 ? -18.25 -8.984 -8.914 1 93.06 87 GLU A C 1
ATOM 679 O O . GLU A 1 87 ? -18.562 -7.793 -8.844 1 93.06 87 GLU A O 1
ATOM 684 N N . ILE A 1 88 ? -17.734 -9.625 -7.895 1 94.69 88 ILE A N 1
ATOM 685 C CA . ILE A 1 88 ? -17.469 -8.977 -6.617 1 94.69 88 ILE A CA 1
ATOM 686 C C . ILE A 1 88 ? -16.422 -7.871 -6.812 1 94.69 88 ILE A C 1
ATOM 688 O O . ILE A 1 88 ? -16.594 -6.75 -6.336 1 94.69 88 ILE A O 1
ATOM 692 N N . ILE A 1 89 ? -15.477 -8.164 -7.602 1 94.5 89 ILE A N 1
ATOM 693 C CA . ILE A 1 89 ? -14.398 -7.211 -7.836 1 94.5 89 ILE A CA 1
ATOM 694 C C . ILE A 1 89 ? -14.922 -6.02 -8.641 1 94.5 89 ILE A C 1
ATOM 696 O O . ILE A 1 89 ? -14.578 -4.871 -8.359 1 94.5 89 ILE A O 1
ATOM 700 N N . ARG A 1 90 ? -15.68 -6.32 -9.555 1 96 90 ARG A N 1
ATOM 701 C CA . ARG A 1 90 ? -16.281 -5.266 -10.359 1 96 90 ARG A CA 1
ATOM 702 C C . ARG A 1 90 ? -17.109 -4.328 -9.492 1 96 90 ARG A C 1
ATOM 704 O O . ARG A 1 90 ? -17.031 -3.105 -9.625 1 96 90 ARG A O 1
ATOM 711 N N . LYS A 1 91 ? -17.875 -4.926 -8.656 1 97.62 91 LYS A N 1
ATOM 712 C CA . LYS A 1 91 ? -18.688 -4.137 -7.73 1 97.62 91 LYS A CA 1
ATOM 713 C C . LYS A 1 91 ? -17.812 -3.281 -6.82 1 97.62 91 LYS A C 1
ATOM 715 O O . LYS A 1 91 ? -18.125 -2.115 -6.57 1 97.62 91 LYS A O 1
ATOM 720 N N . MET A 1 92 ? -16.812 -3.893 -6.352 1 98.62 92 MET A N 1
ATOM 721 C CA . MET A 1 92 ? -15.898 -3.156 -5.484 1 98.62 92 MET A CA 1
ATOM 722 C C . MET A 1 92 ? -15.328 -1.939 -6.207 1 98.62 92 MET A C 1
ATOM 724 O O . MET A 1 92 ? -15.305 -0.839 -5.652 1 98.62 92 MET A O 1
ATOM 728 N N . ARG A 1 93 ? -14.914 -2.193 -7.34 1 98.38 93 ARG A N 1
ATOM 729 C CA . ARG A 1 93 ? -14.344 -1.114 -8.141 1 98.38 93 ARG A CA 1
ATOM 730 C C . ARG A 1 93 ? -15.328 0.042 -8.281 1 98.38 93 ARG A C 1
ATOM 732 O O . ARG A 1 93 ? -14.953 1.204 -8.102 1 98.38 93 ARG A O 1
ATOM 739 N N . ASN A 1 94 ? -16.5 -0.264 -8.547 1 98.56 94 ASN A N 1
ATOM 740 C CA . ASN A 1 94 ? -17.531 0.749 -8.719 1 98.56 94 ASN A CA 1
ATOM 741 C C . ASN A 1 94 ? -17.781 1.524 -7.43 1 98.56 94 ASN A C 1
ATOM 743 O O . ASN A 1 94 ? -17.906 2.75 -7.449 1 98.56 94 ASN A O 1
ATOM 747 N N . GLU A 1 95 ? -17.844 0.831 -6.352 1 98.75 95 GLU A N 1
ATOM 748 C CA . GLU A 1 95 ? -18.094 1.462 -5.059 1 98.75 95 GLU A CA 1
ATOM 749 C C . GLU A 1 95 ? -16.922 2.354 -4.641 1 98.75 95 GLU A C 1
ATOM 751 O O . GLU A 1 95 ? -17.141 3.461 -4.141 1 98.75 95 GLU A O 1
ATOM 756 N N . VAL A 1 96 ? -15.75 1.874 -4.898 1 98.88 96 VAL A N 1
ATOM 757 C CA . VAL A 1 96 ? -14.547 2.607 -4.508 1 98.88 96 VAL A CA 1
ATOM 758 C C . VAL A 1 96 ? -14.453 3.902 -5.312 1 98.88 96 VAL A C 1
ATOM 760 O O . VAL A 1 96 ? -14.078 4.945 -4.773 1 98.88 96 VAL A O 1
ATOM 763 N N . ALA A 1 97 ? -14.812 3.869 -6.504 1 98.5 97 ALA A N 1
ATOM 764 C CA . ALA A 1 97 ? -14.75 5.023 -7.395 1 98.5 97 ALA A CA 1
ATOM 765 C C . ALA A 1 97 ? -15.672 6.141 -6.914 1 98.5 97 ALA A C 1
ATOM 767 O O . ALA A 1 97 ? -15.383 7.324 -7.125 1 98.5 97 ALA A O 1
ATOM 768 N N . LYS A 1 98 ? -16.656 5.785 -6.238 1 98.44 98 LYS A N 1
ATOM 769 C CA . LYS A 1 98 ? -17.672 6.758 -5.824 1 98.44 98 LYS A CA 1
ATOM 770 C C . LYS A 1 98 ? -17.094 7.758 -4.824 1 98.44 98 LYS A C 1
ATOM 772 O O . LYS A 1 98 ? -17.531 8.906 -4.766 1 98.44 98 LYS A O 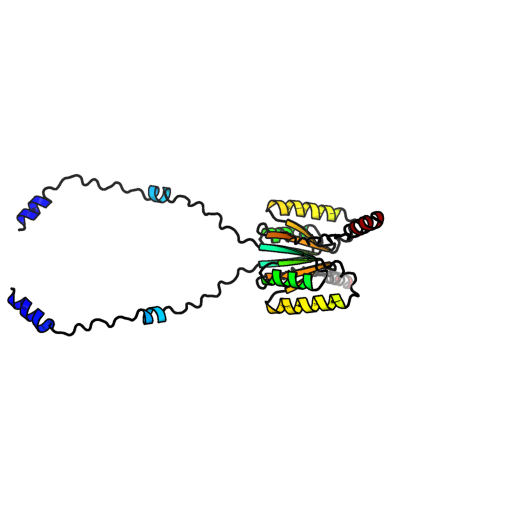1
ATOM 777 N N . PHE A 1 99 ? -16.203 7.32 -4.023 1 97.69 99 PHE A N 1
ATOM 778 C CA . PHE A 1 99 ? -15.664 8.258 -3.041 1 97.69 99 PHE A CA 1
ATOM 779 C C . PHE A 1 99 ? -14.297 8.766 -3.465 1 97.69 99 PHE A C 1
ATOM 781 O O . PHE A 1 99 ? -13.586 9.391 -2.676 1 97.69 99 PHE A O 1
ATOM 788 N N . GLY A 1 100 ? -13.891 8.297 -4.68 1 97.81 100 GLY A N 1
ATOM 789 C CA . GLY A 1 100 ? -12.68 8.852 -5.246 1 97.81 100 GLY A CA 1
ATOM 790 C C . GLY A 1 100 ? -11.438 8.031 -4.934 1 97.81 100 GLY A C 1
ATOM 791 O O . GLY A 1 100 ? -10.312 8.516 -5.082 1 97.81 100 GLY A O 1
ATOM 792 N N . GLY A 1 101 ? -11.672 6.816 -4.473 1 98.62 101 GLY A N 1
ATOM 793 C CA . GLY A 1 101 ? -10.555 5.926 -4.227 1 98.62 101 GLY A CA 1
ATOM 794 C C . GLY A 1 101 ? -10.133 5.141 -5.453 1 98.62 101 GLY A C 1
ATOM 795 O O . GLY A 1 101 ? -10.594 5.418 -6.562 1 98.62 101 GLY A O 1
ATOM 796 N N . MET A 1 102 ? -9.078 4.273 -5.203 1 98.31 102 MET A N 1
ATOM 797 C CA . MET A 1 102 ? -8.57 3.408 -6.262 1 98.31 102 MET A CA 1
ATOM 798 C C . MET A 1 102 ? -8.57 1.949 -5.824 1 98.31 102 MET A C 1
ATOM 800 O O . MET A 1 102 ? -8.375 1.652 -4.641 1 98.31 102 MET A O 1
ATOM 804 N N . LEU A 1 103 ? -8.867 1.146 -6.789 1 98.56 103 LEU A N 1
ATOM 805 C CA . LEU A 1 103 ? -8.703 -0.294 -6.617 1 98.56 103 LEU A CA 1
ATOM 806 C C . LEU A 1 103 ? -7.719 -0.854 -7.641 1 98.56 103 LEU A C 1
ATOM 808 O O . LEU A 1 103 ? -7.938 -0.73 -8.852 1 98.56 103 LEU A O 1
ATOM 812 N N . LEU A 1 104 ? -6.648 -1.379 -7.051 1 96.62 104 LEU A N 1
ATOM 813 C CA . LEU A 1 104 ? -5.625 -1.949 -7.918 1 96.62 104 LEU A CA 1
ATOM 814 C C . LEU A 1 104 ? -5.355 -3.406 -7.555 1 96.62 104 LEU A C 1
ATOM 816 O O . LEU A 1 104 ? -5.367 -3.77 -6.375 1 96.62 104 LEU A O 1
ATOM 820 N N . ALA A 1 105 ? -5.109 -4.145 -8.578 1 94.44 105 ALA A N 1
ATOM 821 C CA . ALA A 1 105 ? -4.648 -5.512 -8.359 1 94.44 105 ALA A CA 1
ATOM 822 C C . ALA A 1 105 ? -3.131 -5.562 -8.211 1 94.44 105 ALA A C 1
ATOM 824 O O . ALA A 1 105 ? -2.4 -4.98 -9.016 1 94.44 105 ALA A O 1
ATOM 825 N N . LEU A 1 106 ? -2.73 -6.199 -7.137 1 94.12 106 LEU A N 1
ATOM 826 C CA . LEU A 1 106 ? -1.312 -6.473 -6.926 1 94.12 106 LEU A CA 1
ATOM 827 C C . LEU A 1 106 ? -0.996 -7.941 -7.18 1 94.12 106 LEU A C 1
ATOM 829 O O . LEU A 1 106 ? -1.074 -8.766 -6.262 1 94.12 106 LEU A O 1
ATOM 833 N N . GLY A 1 107 ? -0.597 -8.164 -8.359 1 89.62 107 GLY A N 1
ATOM 834 C CA . GLY A 1 107 ? -0.444 -9.555 -8.75 1 89.62 107 GLY A CA 1
ATOM 835 C C . GLY A 1 107 ? -1.746 -10.336 -8.703 1 89.62 107 GLY A C 1
ATOM 836 O O . GLY A 1 107 ? -2.818 -9.773 -8.945 1 89.62 107 GLY A O 1
ATOM 837 N N . ASP A 1 108 ? -1.577 -11.672 -8.469 1 84.56 108 ASP A N 1
ATOM 838 C CA . ASP A 1 108 ? -2.723 -12.57 -8.539 1 84.56 108 ASP A CA 1
ATOM 839 C C . ASP A 1 108 ? -3.447 -12.648 -7.195 1 84.56 108 ASP A C 1
ATOM 841 O O . ASP A 1 108 ? -4.625 -13.008 -7.141 1 84.56 108 ASP A O 1
ATOM 845 N N . GLU A 1 109 ? -2.803 -12.148 -6.223 1 90.19 109 GLU A N 1
ATOM 846 C CA . GLU A 1 109 ? -3.324 -12.578 -4.926 1 90.19 109 GLU A CA 1
ATOM 847 C C . GLU A 1 109 ? -3.787 -11.383 -4.102 1 90.19 109 GLU A C 1
ATOM 849 O O . GLU A 1 109 ? -4.484 -11.547 -3.098 1 90.19 109 GLU A O 1
ATOM 854 N N . HIS A 1 110 ? -3.475 -10.203 -4.535 1 95.25 110 HIS A N 1
ATOM 855 C CA . HIS A 1 110 ? -3.76 -9.07 -3.652 1 95.25 110 HIS A CA 1
ATOM 856 C C . HIS A 1 110 ? -4.445 -7.941 -4.41 1 95.25 110 HIS A C 1
ATOM 858 O O . HIS A 1 110 ? -4.184 -7.73 -5.594 1 95.25 110 HIS A O 1
ATOM 864 N N . LEU A 1 111 ? -5.336 -7.262 -3.666 1 97 111 LEU A N 1
ATOM 865 C CA . LEU A 1 111 ? -5.914 -5.992 -4.086 1 97 111 LEU A CA 1
ATOM 866 C C . LEU A 1 111 ? -5.395 -4.844 -3.227 1 97 111 LEU A C 1
ATOM 868 O O . LEU A 1 111 ? -5.168 -5.016 -2.027 1 97 111 LEU A O 1
ATOM 872 N N . LEU A 1 112 ? -5.164 -3.73 -3.82 1 98.81 112 LEU A N 1
ATOM 873 C CA . LEU A 1 112 ? -4.922 -2.463 -3.141 1 98.81 112 LEU A CA 1
ATOM 874 C C . LEU A 1 112 ? -6.121 -1.531 -3.289 1 98.81 112 LEU A C 1
ATOM 876 O O . LEU A 1 112 ? -6.562 -1.248 -4.406 1 98.81 112 LEU A O 1
ATOM 880 N N . ILE A 1 113 ? -6.684 -1.13 -2.166 1 98.94 113 ILE A N 1
ATOM 881 C CA . ILE A 1 113 ? -7.781 -0.166 -2.143 1 98.94 113 ILE A CA 1
ATOM 882 C C . ILE A 1 113 ? -7.34 1.097 -1.405 1 98.94 113 ILE A C 1
ATOM 884 O O . ILE A 1 113 ? -6.852 1.025 -0.275 1 98.94 113 ILE A O 1
ATOM 888 N N . THR A 1 114 ? -7.488 2.23 -2 1 98.88 114 THR A N 1
ATOM 889 C CA . THR A 1 114 ? -6.977 3.449 -1.386 1 98.88 114 THR A CA 1
ATOM 890 C C . THR A 1 114 ? -8.102 4.461 -1.177 1 98.88 114 THR A C 1
ATOM 892 O O . THR A 1 114 ? -9.062 4.496 -1.944 1 98.88 114 THR A O 1
ATOM 895 N N . PRO A 1 115 ? -7.953 5.297 -0.158 1 98.56 115 PRO A N 1
ATOM 896 C CA . PRO A 1 115 ? -8.844 6.449 -0.032 1 98.56 115 PRO A CA 1
ATOM 897 C C . PRO A 1 115 ? -8.562 7.531 -1.072 1 98.56 115 PRO A C 1
ATOM 899 O O . PRO A 1 115 ? -7.664 7.371 -1.904 1 98.56 115 PRO A O 1
ATOM 902 N N . ARG A 1 116 ? -9.32 8.562 -0.983 1 97.56 116 ARG A N 1
ATOM 903 C CA . ARG A 1 116 ? -9.305 9.594 -2.016 1 97.56 116 ARG A CA 1
ATOM 904 C C . ARG A 1 116 ? -8.008 10.398 -1.962 1 97.56 116 ARG A C 1
ATOM 906 O O . ARG A 1 116 ? -7.539 10.891 -2.988 1 97.56 116 ARG A O 1
ATOM 913 N N . ASN A 1 117 ? -7.461 10.445 -0.772 1 97.31 117 ASN A N 1
ATOM 914 C CA . ASN A 1 117 ? -6.324 11.344 -0.62 1 97.31 117 ASN A CA 1
ATOM 915 C C . ASN A 1 117 ? -5.008 10.656 -0.974 1 97.31 117 ASN A C 1
ATOM 917 O O . ASN A 1 117 ? -3.932 11.141 -0.618 1 97.31 117 ASN A O 1
ATOM 921 N N . VAL A 1 118 ? -5.117 9.555 -1.695 1 98.38 118 VAL A N 1
ATOM 922 C CA . VAL A 1 118 ? -3.92 8.812 -2.07 1 98.38 118 VAL A CA 1
ATOM 923 C C . VAL A 1 118 ? -3.656 8.977 -3.564 1 98.38 118 VAL A C 1
ATOM 925 O O . VAL A 1 118 ? -4.578 8.883 -4.379 1 98.38 118 VAL A O 1
ATOM 928 N N . VAL A 1 119 ? -2.398 9.242 -3.865 1 98 119 VAL A N 1
ATOM 929 C CA . VAL A 1 119 ? -1.941 9.312 -5.25 1 98 119 VAL A CA 1
ATOM 930 C C . VAL A 1 119 ? -0.93 8.195 -5.512 1 98 119 VAL A C 1
ATOM 932 O O . VAL A 1 119 ? -0.043 7.949 -4.691 1 98 119 VAL A O 1
ATOM 935 N N . ILE A 1 120 ? -1.105 7.512 -6.648 1 98.62 120 ILE A N 1
ATOM 936 C CA . ILE A 1 120 ? -0.191 6.441 -7.035 1 98.62 120 ILE A CA 1
ATOM 937 C C . ILE A 1 120 ? 0.67 6.898 -8.211 1 98.62 120 ILE A C 1
ATOM 939 O O . ILE A 1 120 ? 0.148 7.309 -9.25 1 98.62 120 ILE A O 1
ATOM 943 N N . GLU A 1 121 ? 1.986 6.797 -7.941 1 98.12 121 GLU A N 1
ATOM 944 C CA . GLU A 1 121 ? 2.947 7.164 -8.977 1 98.12 121 GLU A CA 1
ATOM 945 C C . GLU A 1 121 ? 3.814 5.973 -9.375 1 98.12 121 GLU A C 1
ATOM 947 O O . GLU A 1 121 ? 4.41 5.316 -8.516 1 98.12 121 GLU A O 1
ATOM 952 N N . LYS A 1 122 ? 3.859 5.719 -10.633 1 97 122 LYS A N 1
ATOM 953 C CA . LYS A 1 122 ? 4.684 4.625 -11.148 1 97 122 LYS A CA 1
ATOM 954 C C . LYS A 1 122 ? 6.023 5.145 -11.656 1 97 122 LYS A C 1
ATOM 956 O O . LYS A 1 122 ? 6.066 6.117 -12.414 1 97 122 LYS A O 1
ATOM 961 N N . LEU A 1 123 ? 7.027 4.512 -11.117 1 92.5 123 LEU A N 1
ATOM 962 C CA . LEU A 1 123 ? 8.352 4.832 -11.633 1 92.5 123 LEU A CA 1
ATOM 963 C C . LEU A 1 123 ? 8.617 4.102 -12.945 1 92.5 123 LEU A C 1
ATOM 965 O O . LEU A 1 123 ? 8.492 2.879 -13.016 1 92.5 123 LEU A O 1
ATOM 969 N N . ILE A 1 124 ? 8.805 4.758 -13.984 1 86 124 ILE A N 1
ATOM 970 C CA . ILE A 1 124 ? 9.07 4.18 -15.297 1 86 124 ILE A CA 1
ATOM 971 C C . ILE A 1 124 ? 10.562 4.262 -15.602 1 86 124 ILE A C 1
ATOM 973 O O . ILE A 1 124 ? 11.188 5.312 -15.414 1 86 124 ILE A O 1
ATOM 977 N N . LYS A 1 125 ? 11.117 3.037 -15.773 1 79.12 125 LYS A N 1
ATOM 978 C CA . LYS A 1 125 ? 12.531 2.973 -16.125 1 79.12 125 LYS A CA 1
ATOM 979 C C . LYS A 1 125 ? 12.773 3.504 -17.531 1 79.12 125 LYS A C 1
ATOM 981 O O . LYS A 1 125 ? 12.023 3.184 -18.469 1 79.12 125 LYS A O 1
ATOM 986 N N . GLU A 1 126 ? 13.445 4.508 -17.531 1 66.38 126 GLU A N 1
ATOM 987 C CA . GLU A 1 126 ? 13.797 4.988 -18.875 1 66.38 126 GLU A CA 1
ATOM 988 C C . GLU A 1 126 ? 14.641 3.963 -19.625 1 66.38 126 GLU A C 1
ATOM 990 O O . GLU A 1 126 ? 15.523 3.332 -19.047 1 66.38 126 GLU A O 1
ATOM 995 N N . LYS A 1 127 ? 14.07 3.242 -20.516 1 56.53 127 LYS A N 1
ATOM 996 C CA . LYS A 1 127 ? 14.93 2.434 -21.359 1 56.53 127 LYS A CA 1
ATOM 997 C C . LYS A 1 127 ? 16.141 3.238 -21.844 1 56.53 127 LYS A C 1
ATOM 999 O O . LYS A 1 127 ? 15.977 4.289 -22.484 1 56.53 127 LYS A O 1
ATOM 1004 N N . LYS A 1 128 ? 17.25 3.176 -21.031 1 48.75 128 LYS A N 1
ATOM 1005 C CA . LYS A 1 128 ? 18.375 3.691 -21.812 1 48.75 128 LYS A CA 1
ATOM 1006 C C . LYS A 1 128 ? 18.328 3.199 -23.25 1 48.75 128 LYS A C 1
ATOM 1008 O O . LYS A 1 128 ? 18.344 1.992 -23.5 1 48.75 128 LYS A O 1
ATOM 1013 N N . GLU A 1 129 ? 17.688 3.803 -24.047 1 45.81 129 GLU A N 1
ATOM 1014 C CA . GLU A 1 129 ? 18.016 3.555 -25.453 1 45.81 129 GLU A CA 1
ATOM 1015 C C . GLU A 1 129 ? 19.469 3.109 -25.594 1 45.81 129 GLU A C 1
ATOM 1017 O O . GLU A 1 129 ? 20.391 3.816 -25.172 1 45.81 129 GLU A O 1
ATOM 1022 N N . GLU A 1 130 ? 19.766 1.871 -25.297 1 45.28 130 GLU A N 1
ATOM 1023 C CA . GLU A 1 130 ? 21.031 1.524 -25.938 1 45.28 130 GLU A CA 1
ATOM 1024 C C 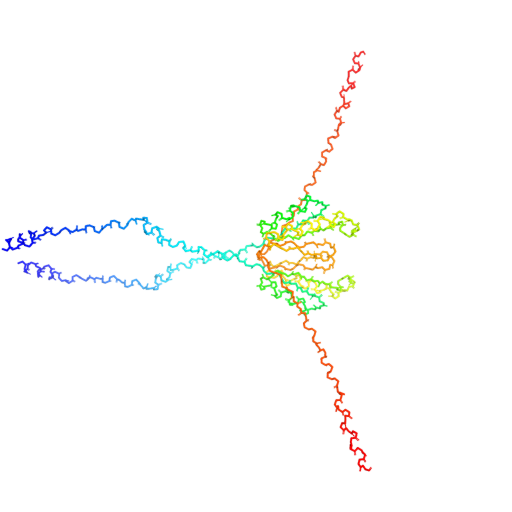. GLU A 1 130 ? 21.25 2.33 -27.203 1 45.28 130 GLU A C 1
ATOM 1026 O O . GLU A 1 130 ? 20.453 2.238 -28.141 1 45.28 130 GLU A O 1
ATOM 1031 N N . SER A 1 131 ? 21.516 3.584 -26.984 1 43.59 131 SER A N 1
ATOM 1032 C CA . SER A 1 131 ? 22.094 4.215 -28.172 1 43.59 131 SER A CA 1
ATOM 1033 C C . SER A 1 131 ? 22.953 3.229 -28.969 1 43.59 131 SER A C 1
ATOM 1035 O O . SER A 1 131 ? 23.938 2.713 -28.453 1 43.59 131 SER A O 1
ATOM 1037 N N . ASN A 1 132 ? 22.312 2.303 -29.609 1 42.16 132 ASN A N 1
ATOM 1038 C CA . ASN A 1 132 ? 23.016 1.696 -30.734 1 42.16 132 ASN A CA 1
ATOM 1039 C C . ASN A 1 132 ? 23.922 2.703 -31.438 1 42.16 132 ASN A C 1
ATOM 1041 O O . ASN A 1 132 ? 23.453 3.537 -32.219 1 42.16 132 ASN A O 1
ATOM 1045 N N . VAL A 1 133 ? 24.781 3.404 -30.703 1 40.06 133 VAL A N 1
ATOM 1046 C CA . VAL A 1 133 ? 25.922 3.951 -31.422 1 40.06 133 VAL A CA 1
ATOM 1047 C C . VAL A 1 133 ? 26.484 2.893 -32.375 1 40.06 133 VAL A C 1
ATOM 1049 O O . VAL A 1 133 ? 27.141 1.946 -31.922 1 40.06 133 VAL A O 1
ATOM 1052 N N . THR A 1 134 ? 25.703 2.25 -33.125 1 35.81 134 THR A N 1
ATOM 1053 C CA . THR A 1 134 ? 26.188 1.637 -34.375 1 35.81 134 THR A CA 1
ATOM 1054 C C . THR A 1 134 ? 27.297 2.492 -34.969 1 35.81 134 THR A C 1
ATOM 1056 O O . THR A 1 134 ? 27.078 3.674 -35.25 1 35.81 134 THR A O 1
ATOM 1059 N N . LYS A 1 135 ? 28.531 2.178 -34.562 1 39 135 LYS A N 1
ATOM 1060 C CA . LYS A 1 135 ? 29.766 2.385 -35.344 1 39 135 LYS A CA 1
ATOM 1061 C C . LYS A 1 135 ? 29.5 2.377 -36.844 1 39 135 LYS A C 1
ATOM 1063 O O . LYS A 1 135 ? 29.672 1.351 -37.5 1 39 135 LYS A O 1
ATOM 1068 N N . GLU A 1 136 ? 28.281 2.648 -37.156 1 36.31 136 GLU A N 1
ATOM 1069 C CA . GLU A 1 136 ? 28.094 2.799 -38.594 1 36.31 136 GLU A CA 1
ATOM 1070 C C . GLU A 1 136 ? 29.156 3.725 -39.188 1 36.31 136 GLU A C 1
ATOM 1072 O O . GLU A 1 136 ? 29.281 3.834 -40.406 1 36.31 136 GLU A O 1
ATOM 1077 N N . ASN A 1 137 ? 29.5 4.668 -38.25 1 37.66 137 ASN A N 1
ATOM 1078 C CA . ASN A 1 137 ? 30.188 5.73 -39 1 37.66 137 ASN A CA 1
ATOM 1079 C C . ASN A 1 137 ? 31.547 5.258 -39.531 1 37.66 137 ASN A C 1
ATOM 1081 O O . ASN A 1 137 ? 32.281 6.039 -40.125 1 37.66 137 ASN A O 1
ATOM 1085 N N . ILE A 1 138 ? 32.094 4.312 -38.688 1 37.78 138 ILE A N 1
ATOM 1086 C CA . ILE A 1 138 ? 33.5 4.242 -39.031 1 37.78 138 ILE A CA 1
ATOM 1087 C C . ILE A 1 138 ? 33.656 3.736 -40.469 1 37.78 138 ILE A C 1
ATOM 1089 O O . ILE A 1 138 ? 34.781 3.697 -41 1 37.78 138 ILE A O 1
ATOM 1093 N N . GLU A 1 139 ? 32.719 2.855 -40.844 1 37.12 139 GLU A N 1
ATOM 1094 C CA . GLU A 1 139 ? 33.125 2.16 -42.062 1 37.12 139 GLU A CA 1
ATOM 1095 C C . GLU A 1 139 ? 33.25 3.125 -43.219 1 37.12 139 GLU A C 1
ATOM 1097 O O . GLU A 1 139 ? 33.531 2.711 -44.344 1 37.12 139 GLU A O 1
ATOM 1102 N N . ILE A 1 140 ? 32.562 4.227 -42.938 1 35.44 140 ILE A N 1
ATOM 1103 C CA . ILE A 1 140 ? 32.438 4.938 -44.219 1 35.44 140 ILE A CA 1
ATOM 1104 C C . ILE A 1 140 ? 33.844 5.398 -44.656 1 35.44 140 ILE A C 1
ATOM 1106 O O . ILE A 1 140 ? 34 5.906 -45.781 1 35.44 140 ILE A O 1
ATOM 1110 N N . LYS A 1 141 ? 34.531 5.766 -43.531 1 35.47 141 LYS A N 1
ATOM 1111 C CA . LYS A 1 141 ? 35.531 6.719 -44 1 35.47 141 LYS A CA 1
ATOM 1112 C C . LYS A 1 141 ? 36.594 6.031 -44.844 1 35.47 141 LYS A C 1
ATOM 1114 O O . LYS A 1 141 ? 37.469 6.691 -45.406 1 35.47 141 LYS A O 1
ATOM 1119 N N . GLU A 1 142 ? 36.812 4.785 -44.375 1 36.81 142 GLU A N 1
ATOM 1120 C CA . GLU A 1 142 ? 38.094 4.281 -44.906 1 36.81 142 GLU A CA 1
ATOM 1121 C C . GLU A 1 142 ? 38 4.113 -46.438 1 36.81 142 GLU A C 1
ATOM 1123 O O . GLU A 1 142 ? 38.969 3.717 -47.062 1 36.81 142 GLU A O 1
ATOM 1128 N N . GLU A 1 143 ? 36.688 3.893 -46.75 1 36.91 143 GLU A N 1
ATOM 1129 C CA . GLU A 1 143 ? 36.688 3.438 -48.125 1 36.91 143 GLU A CA 1
ATOM 1130 C C . GLU A 1 143 ? 37.25 4.52 -49.062 1 36.91 143 GLU A C 1
ATOM 1132 O O . GLU A 1 143 ? 37.312 4.328 -50.281 1 36.91 143 GLU A O 1
ATOM 1137 N N . LYS A 1 144 ? 37.094 5.742 -48.406 1 37.69 144 LYS A N 1
ATOM 1138 C CA . LYS A 1 144 ? 37.312 6.742 -49.469 1 37.69 144 LYS A CA 1
ATOM 1139 C C . LYS A 1 144 ? 38.75 6.703 -49.938 1 37.69 144 LYS A C 1
ATOM 1141 O O . LYS A 1 144 ? 39.094 7.344 -50.938 1 37.69 144 LYS A O 1
ATOM 1146 N N . GLU A 1 145 ? 39.531 6.359 -48.844 1 39.97 145 GLU A N 1
ATOM 1147 C CA . GLU A 1 145 ? 40.906 6.727 -49.25 1 39.97 145 GLU A CA 1
ATOM 1148 C C . GLU A 1 145 ? 41.406 5.848 -50.375 1 39.97 145 GLU A C 1
ATOM 1150 O O . GLU A 1 145 ? 42.469 6.082 -50.938 1 39.97 145 GLU A O 1
ATOM 1155 N N . GLU A 1 146 ? 40.75 4.59 -50.312 1 39.41 146 GLU A N 1
ATOM 1156 C CA . GLU A 1 146 ? 41.594 3.73 -51.156 1 39.41 146 GLU A CA 1
ATOM 1157 C C . GLU A 1 146 ? 41.562 4.176 -52.594 1 39.41 146 GLU A C 1
ATOM 1159 O O . GLU A 1 146 ? 42.344 3.691 -53.438 1 39.41 146 GLU A O 1
ATOM 1164 N N . ASN A 1 147 ? 40.344 4.742 -52.906 1 40.97 147 ASN A N 1
ATOM 1165 C CA . ASN A 1 147 ? 40.312 4.758 -54.344 1 40.97 147 ASN A CA 1
ATOM 1166 C C . ASN A 1 147 ? 41.25 5.809 -54.938 1 40.97 147 ASN A C 1
ATOM 1168 O O . ASN A 1 147 ? 41.156 6.156 -56.094 1 40.97 147 ASN A O 1
ATOM 1172 N N . SER A 1 148 ? 41.594 6.695 -53.906 1 38.66 148 SER A N 1
ATOM 1173 C CA . SER A 1 148 ? 42.344 7.746 -54.625 1 38.66 148 SER A CA 1
ATOM 1174 C C . SER A 1 148 ? 43.688 7.25 -55.094 1 38.66 148 SER A C 1
ATOM 1176 O O . SER A 1 148 ? 44.469 8.008 -55.656 1 38.66 148 SER A O 1
ATOM 1178 N N . GLU A 1 149 ? 44.094 6.023 -54.688 1 27.95 149 GLU A N 1
ATOM 1179 C CA . GLU A 1 149 ? 45.312 5.762 -55.5 1 27.95 149 GLU A CA 1
ATOM 1180 C C . GLU A 1 149 ? 44.938 5.461 -56.938 1 27.95 149 GLU A C 1
ATOM 1182 O O . GLU A 1 149 ? 43.969 4.773 -57.219 1 27.95 149 GLU A O 1
ATOM 1187 N N . MET B 1 1 ? -13.906 80.312 36.719 1 39.59 1 MET B N 1
ATOM 1188 C CA . MET B 1 1 ? -13.555 79.375 35.656 1 39.59 1 MET B CA 1
ATOM 1189 C C . MET B 1 1 ? -14.68 78.375 35.406 1 39.59 1 MET B C 1
ATOM 1191 O O . MET B 1 1 ? -14.836 77.875 34.281 1 39.59 1 MET B O 1
ATOM 1195 N N . LEU B 1 2 ? -15.656 78.188 36.406 1 53.62 2 LEU B N 1
ATOM 1196 C CA . LEU B 1 2 ? -16.797 77.312 36.406 1 53.62 2 LEU B CA 1
ATOM 1197 C C . LEU B 1 2 ? -17.906 77.812 35.5 1 53.62 2 LEU B C 1
ATOM 1199 O O . LEU B 1 2 ? -18.641 77 34.906 1 53.62 2 LEU B O 1
ATOM 1203 N N . GLU B 1 3 ? -18.016 79.062 35.281 1 59.06 3 GLU B N 1
ATOM 1204 C CA . GLU B 1 3 ? -19.094 79.688 34.5 1 59.06 3 GLU B CA 1
ATOM 1205 C C . GLU B 1 3 ? -18.906 79.438 33.031 1 59.06 3 GLU B C 1
ATOM 1207 O O . GLU B 1 3 ? -19.875 79.25 32.281 1 59.06 3 GLU B O 1
ATOM 1212 N N . LYS B 1 4 ? -17.625 79.5 32.531 1 56.78 4 LYS B N 1
ATOM 1213 C CA . LYS B 1 4 ? -17.375 79.188 31.125 1 56.78 4 LYS B CA 1
ATOM 1214 C C . LYS B 1 4 ? -17.672 77.75 30.797 1 56.78 4 LYS B C 1
ATOM 1216 O O . LYS B 1 4 ? -18.031 77.438 29.656 1 56.78 4 LYS B O 1
ATOM 1221 N N . LEU B 1 5 ? -17.453 76.812 31.75 1 58.25 5 LEU B N 1
ATOM 1222 C CA . LEU B 1 5 ? -17.734 75.438 31.531 1 58.25 5 LEU B CA 1
ATOM 1223 C C . LEU B 1 5 ? -19.234 75.188 31.406 1 58.25 5 LEU B C 1
ATOM 1225 O O . LEU B 1 5 ? -19.672 74.375 30.5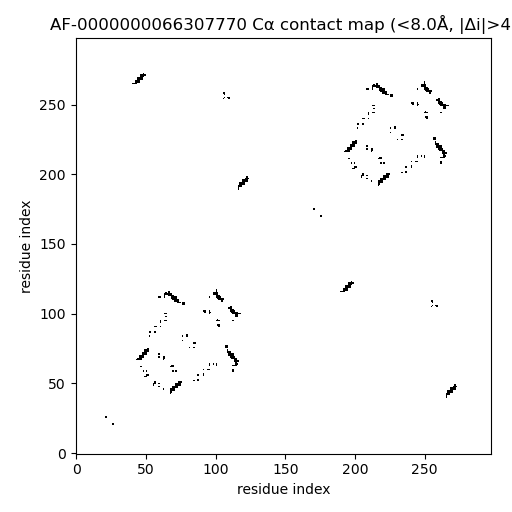62 1 58.25 5 LEU B O 1
ATOM 1229 N N . LYS B 1 6 ? -20.047 75.938 32.125 1 53.56 6 LYS B N 1
ATOM 1230 C CA . LYS B 1 6 ? -21.516 75.812 32.094 1 53.56 6 LYS B CA 1
ATOM 1231 C C . LYS B 1 6 ? -22.047 76.25 30.719 1 53.56 6 LYS B C 1
ATOM 1233 O O . LYS B 1 6 ? -23 75.625 30.203 1 53.56 6 LYS B O 1
ATOM 1238 N N . LYS B 1 7 ? -21.469 77.375 30.172 1 58 7 LYS B N 1
ATOM 1239 C CA . LYS B 1 7 ? -21.922 77.875 28.891 1 58 7 LYS B CA 1
ATOM 1240 C C . LYS B 1 7 ? -21.656 76.875 27.766 1 58 7 LYS B C 1
ATOM 1242 O O . LYS B 1 7 ? -22.453 76.75 26.844 1 58 7 LYS B O 1
ATOM 1247 N N . LEU B 1 8 ? -20.422 76.25 27.797 1 54.84 8 LEU B N 1
ATOM 1248 C CA . LEU B 1 8 ? -20.125 75.25 26.766 1 54.84 8 LEU B CA 1
ATOM 1249 C C . LEU B 1 8 ? -21.031 74 26.938 1 54.84 8 LEU B C 1
ATOM 1251 O O . LEU B 1 8 ? -21.484 73.438 25.953 1 54.84 8 LEU B O 1
ATOM 1255 N N . LEU B 1 9 ? -21.25 73.625 28.141 1 56.22 9 LEU B N 1
ATOM 1256 C CA . LEU B 1 9 ? -22.109 72.438 28.391 1 56.22 9 LEU B CA 1
ATOM 1257 C C . LEU B 1 9 ? -23.562 72.75 28.031 1 56.22 9 LEU B C 1
ATOM 1259 O O . LEU B 1 9 ? -24.359 71.875 27.781 1 56.22 9 LEU B O 1
ATOM 1263 N N . SER B 1 10 ? -23.922 74.062 28.188 1 50.91 10 SER B N 1
ATOM 1264 C CA . SER B 1 10 ? -25.297 74.438 27.859 1 50.91 10 SER B CA 1
ATOM 1265 C C . SER B 1 10 ? -25.531 74.375 26.344 1 50.91 10 SER B C 1
ATOM 1267 O O . SER B 1 10 ? -26.625 74.688 25.875 1 50.91 10 SER B O 1
ATOM 1269 N N . LYS B 1 11 ? -24.438 74.688 25.594 1 44.44 11 LYS B N 1
ATOM 1270 C CA . LYS B 1 11 ? -24.75 74.5 24.188 1 44.44 11 LYS B CA 1
ATOM 1271 C C . LYS B 1 11 ? -25.109 73 23.906 1 44.44 11 LYS B C 1
ATOM 1273 O O . LYS B 1 11 ? -24.234 72.188 23.812 1 44.44 11 LYS B O 1
ATOM 1278 N N . LYS B 1 12 ? -26.078 72.562 24.781 1 38.94 12 LYS B N 1
ATOM 1279 C CA . LYS B 1 12 ? -26.688 71.25 25.078 1 38.94 12 LYS B CA 1
ATOM 1280 C C . LYS B 1 12 ? -26.984 70.5 23.797 1 38.94 12 LYS B C 1
ATOM 1282 O O . LYS B 1 12 ? -26.781 69.312 23.734 1 38.94 12 LYS B O 1
ATOM 1287 N N . GLY B 1 13 ? -28.094 70.938 23.094 1 40.12 13 GLY B N 1
ATOM 1288 C CA . GLY B 1 13 ? -29.109 70.062 22.547 1 40.12 13 GLY B CA 1
ATOM 1289 C C . GLY B 1 13 ? -28.656 69.375 21.281 1 40.12 13 GLY B C 1
ATOM 1290 O O . GLY B 1 13 ? -29.484 68.938 20.484 1 40.12 13 GLY B O 1
ATOM 1291 N N . ASP B 1 14 ? -27.531 69.75 20.719 1 40.5 14 ASP B N 1
ATOM 1292 C CA . ASP B 1 14 ? -27.359 69.062 19.422 1 40.5 14 ASP B CA 1
ATOM 1293 C C . ASP B 1 14 ? -27.469 67.562 19.547 1 40.5 14 ASP B C 1
ATOM 1295 O O . ASP B 1 14 ? -26.969 67 20.516 1 40.5 14 ASP B O 1
ATOM 1299 N N . ASN B 1 15 ? -28.562 67.062 18.859 1 39.88 15 ASN B N 1
ATOM 1300 C CA . ASN B 1 15 ? -28.953 65.688 18.609 1 39.88 15 ASN B CA 1
ATOM 1301 C C . ASN B 1 15 ? -27.75 64.812 18.266 1 39.88 15 ASN B C 1
ATOM 1303 O O . ASN B 1 15 ? -27.125 65 17.219 1 39.88 15 ASN B O 1
ATOM 1307 N N . PHE B 1 16 ? -26.844 64.688 19.234 1 40.81 16 PHE B N 1
ATOM 1308 C CA . PHE B 1 16 ? -25.891 63.562 19.094 1 40.81 16 PHE B CA 1
ATOM 1309 C C . PHE B 1 16 ? -26.562 62.312 18.562 1 40.81 16 PHE B C 1
ATOM 1311 O O . PHE B 1 16 ? -27.344 61.688 19.266 1 40.81 16 PHE B O 1
ATOM 1318 N N . SER B 1 17 ? -26.938 62.375 17.328 1 38.72 17 SER B N 1
ATOM 1319 C CA . SER B 1 17 ? -27.359 61.156 16.656 1 38.72 17 SER B CA 1
ATOM 1320 C C . SER B 1 17 ? -26.469 60 17.016 1 38.72 17 SER B C 1
ATOM 1322 O O . SER B 1 17 ? -25.25 60.031 16.828 1 38.72 17 SER B O 1
ATOM 1324 N N . THR B 1 18 ? -26.766 59.375 18.125 1 42.09 18 THR B N 1
ATOM 1325 C CA . THR B 1 18 ? -26.188 58.062 18.5 1 42.09 18 THR B CA 1
ATOM 1326 C C . THR B 1 18 ? -25.953 57.219 17.25 1 42.09 18 THR B C 1
ATOM 1328 O O . THR B 1 18 ? -26.781 57.188 16.344 1 42.09 18 THR B O 1
ATOM 1331 N N . PRO B 1 19 ? -24.672 57.281 16.797 1 43.81 19 PRO B N 1
ATOM 1332 C CA . PRO B 1 19 ? -24.453 56.406 15.656 1 43.81 19 PRO B CA 1
ATOM 1333 C C . PRO B 1 19 ? -25.281 55.125 15.734 1 43.81 19 PRO B C 1
ATOM 1335 O O . PRO B 1 19 ? -25.625 54.656 16.828 1 43.81 19 PRO B O 1
ATOM 1338 N N . ALA B 1 20 ? -26.203 54.906 14.773 1 46.16 20 ALA B N 1
ATOM 1339 C CA . ALA B 1 20 ? -27.016 53.719 14.609 1 46.16 20 ALA B CA 1
ATOM 1340 C C . ALA B 1 20 ? -26.234 52.469 14.977 1 46.16 20 ALA B C 1
ATOM 1342 O O . ALA B 1 20 ? -25.016 52.406 14.805 1 46.16 20 ALA B O 1
ATOM 1343 N N . PRO B 1 21 ? -26.625 51.719 16.062 1 44.72 21 PRO B N 1
ATOM 1344 C CA . PRO B 1 21 ? -26 50.438 16.359 1 44.72 21 PRO B CA 1
ATOM 1345 C C . PRO B 1 21 ? -25.672 49.625 15.109 1 44.72 21 PRO B C 1
ATOM 1347 O O . PRO B 1 21 ? -26.516 49.5 14.211 1 44.72 21 PRO B O 1
ATOM 1350 N N . VAL B 1 22 ? -24.531 49.875 14.484 1 47.94 22 VAL B N 1
ATOM 1351 C CA . VAL B 1 22 ? -24.141 48.906 13.469 1 47.94 22 VAL B CA 1
ATOM 1352 C C . VAL B 1 22 ? -24.531 47.5 13.906 1 47.94 22 VAL B C 1
ATOM 1354 O O . VAL B 1 22 ? -24.266 47.125 15.039 1 47.94 22 VAL B O 1
ATOM 1357 N N . SER B 1 23 ? -25.75 47 13.617 1 47.06 23 SER B N 1
ATOM 1358 C CA . SER B 1 23 ? -26.281 45.688 13.938 1 47.06 23 SER B CA 1
ATOM 1359 C C . SER B 1 23 ? -25.219 44.625 13.789 1 47.06 23 SER B C 1
ATOM 1361 O O . SER B 1 23 ? -24.359 44.688 12.906 1 47.06 23 SER B O 1
ATOM 1363 N N . VAL B 1 24 ? -24.844 43.969 14.945 1 52.81 24 VAL B N 1
ATOM 1364 C CA . VAL B 1 24 ? -24.047 42.75 14.984 1 52.81 24 VAL B CA 1
ATOM 1365 C C . VAL B 1 24 ? -24.312 41.906 13.734 1 52.81 24 VAL B C 1
ATOM 1367 O O . VAL B 1 24 ? -23.438 41.188 13.273 1 52.81 24 VAL B O 1
ATOM 1370 N N . ASP B 1 25 ? -25.547 42.094 13.234 1 53.03 25 ASP B N 1
ATOM 1371 C CA . ASP B 1 25 ? -25.922 41.312 12.047 1 53.03 25 ASP B CA 1
ATOM 1372 C C . ASP B 1 25 ? -25.078 41.75 10.844 1 53.03 25 ASP B C 1
ATOM 1374 O O . ASP B 1 25 ? -24.719 40.906 10.008 1 53.03 25 ASP B O 1
ATOM 1378 N N . ASP B 1 26 ? -24.766 43.062 10.734 1 52.97 26 ASP B N 1
ATOM 1379 C CA . ASP B 1 26 ? -23.938 43.469 9.602 1 52.97 26 ASP B CA 1
ATOM 1380 C C . ASP B 1 26 ? -22.516 42.938 9.758 1 52.97 26 ASP B C 1
ATOM 1382 O O . ASP B 1 26 ? -21.891 42.562 8.773 1 52.97 26 ASP B O 1
ATOM 1386 N N . TYR B 1 27 ? -21.891 43.031 10.961 1 52.31 27 TYR B N 1
ATOM 1387 C CA . TYR B 1 27 ? -20.594 42.406 11.188 1 52.31 27 TYR B CA 1
ATOM 1388 C C . TYR B 1 27 ? -20.656 40.906 11 1 52.31 27 TYR B C 1
ATOM 1390 O O . TYR B 1 27 ? -19.688 40.281 10.555 1 52.31 27 TYR B O 1
ATOM 1398 N N . LEU B 1 28 ? -21.766 40.312 11.516 1 53.41 28 LEU B N 1
ATOM 1399 C CA . LEU B 1 28 ? -21.922 38.875 11.25 1 53.41 28 LEU B CA 1
ATOM 1400 C C . LEU B 1 28 ? -22.125 38.625 9.758 1 53.41 28 LEU B C 1
ATOM 1402 O O . LEU B 1 28 ? -21.766 37.562 9.25 1 53.41 28 LEU B O 1
ATOM 1406 N N . GLU B 1 29 ? -22.812 39.562 9.086 1 49.16 29 GLU B N 1
ATOM 1407 C CA . GLU B 1 29 ? -22.969 39.344 7.648 1 49.16 29 GLU B CA 1
ATOM 1408 C C . GLU B 1 29 ? -21.625 39.469 6.926 1 49.16 29 GLU B C 1
ATOM 1410 O O . GLU B 1 29 ? -21.438 38.812 5.883 1 49.16 29 GLU B O 1
ATOM 1415 N N . GLU B 1 30 ? -20.859 40.469 7.301 1 47.47 30 GLU B N 1
ATOM 1416 C CA . GLU B 1 30 ? -19.562 40.562 6.648 1 47.47 30 GLU B CA 1
ATOM 1417 C C . GLU B 1 30 ? -18.625 39.438 7.086 1 47.47 30 GLU B C 1
ATOM 1419 O O . GLU B 1 30 ? -17.453 39.438 6.75 1 47.47 30 GLU B O 1
ATOM 1424 N N . ILE B 1 31 ? -18.859 38.781 8.258 1 46.75 31 ILE B N 1
ATOM 1425 C CA . ILE B 1 31 ? -18.047 37.562 8.336 1 46.75 31 ILE B CA 1
ATOM 1426 C C . ILE B 1 31 ? -18.094 36.844 7 1 46.75 31 ILE B C 1
ATOM 1428 O O . ILE B 1 31 ? -19.141 36.312 6.621 1 46.75 31 ILE B O 1
ATOM 1432 N N . GLU B 1 32 ? -17.75 37.531 5.934 1 43.53 32 GLU B N 1
ATOM 1433 C CA . GLU B 1 32 ? -17.406 36.781 4.719 1 43.53 32 GLU B CA 1
ATOM 1434 C C . GLU B 1 32 ? -17.078 35.344 5.023 1 43.53 32 GLU B C 1
ATOM 1436 O O . GLU B 1 32 ? -16.344 35.031 5.965 1 43.53 32 GLU B O 1
ATOM 1441 N N . GLU B 1 33 ? -18.109 34.469 4.941 1 45.34 33 GLU B N 1
ATOM 1442 C CA . GLU B 1 33 ? -17.734 33.062 4.883 1 45.34 33 GLU B CA 1
ATOM 1443 C C . GLU B 1 33 ? -16.344 32.875 4.301 1 45.34 33 GLU B C 1
ATOM 1445 O O . GLU B 1 33 ? -16.125 33.125 3.111 1 45.34 33 GLU B O 1
ATOM 1450 N N . ILE B 1 34 ? -15.266 33.531 4.816 1 47.16 34 ILE B N 1
ATOM 1451 C CA . ILE B 1 34 ? -13.992 33 4.348 1 47.16 34 ILE B CA 1
ATOM 1452 C C . ILE B 1 34 ? -14.18 31.578 3.814 1 47.16 34 ILE B C 1
ATOM 1454 O O . ILE B 1 34 ? -14.688 30.703 4.523 1 47.16 34 ILE B O 1
ATOM 1458 N N . PRO B 1 35 ? -14.438 31.484 2.537 1 48.16 35 PRO B N 1
ATOM 1459 C CA . PRO B 1 35 ? -14.461 30.094 2.078 1 48.16 35 PRO B CA 1
ATOM 1460 C C . PRO B 1 35 ? -13.508 29.203 2.873 1 48.16 35 PRO B C 1
ATOM 1462 O O . PRO B 1 35 ? -12.375 29.594 3.162 1 48.16 35 PRO B O 1
ATOM 1465 N N . LEU B 1 36 ? -13.906 28.703 4.062 1 46 36 LEU B N 1
ATOM 1466 C CA . LEU B 1 36 ? -13.016 27.656 4.566 1 46 36 LEU B CA 1
ATOM 1467 C C . LEU B 1 36 ? -12.188 27.062 3.434 1 46 36 LEU B C 1
ATOM 1469 O O . LEU B 1 36 ? -12.742 26.594 2.432 1 46 36 LEU B O 1
ATOM 1473 N N . THR B 1 37 ? -11.25 27.75 2.893 1 47.88 37 THR B N 1
ATOM 1474 C CA . THR B 1 37 ? -10.359 26.969 2.043 1 47.88 37 THR B CA 1
ATOM 1475 C C . THR B 1 37 ? -10.453 25.484 2.381 1 47.88 37 THR B C 1
ATOM 1477 O O . THR B 1 37 ? -10.461 25.109 3.555 1 47.88 37 THR B O 1
ATOM 1480 N N . PRO B 1 38 ? -11.172 24.672 1.692 1 52.22 38 PRO B N 1
ATOM 1481 C CA . PRO B 1 38 ? -11.148 23.25 2.002 1 52.22 38 PRO B CA 1
ATOM 1482 C C . PRO B 1 38 ? -9.82 22.797 2.609 1 52.22 38 PRO B C 1
ATOM 1484 O O . PRO B 1 38 ? -8.758 23.234 2.166 1 52.22 38 PRO B O 1
ATOM 1487 N N . VAL B 1 39 ? -9.578 22.766 3.857 1 55.47 39 VAL B N 1
ATOM 1488 C CA . VAL B 1 39 ? -8.406 22.156 4.469 1 55.47 39 VAL B CA 1
ATOM 1489 C C . VAL B 1 39 ? -7.793 21.125 3.51 1 55.47 39 VAL B C 1
ATOM 1491 O O . VAL B 1 39 ? -8.453 20.156 3.133 1 55.47 39 VAL B O 1
ATOM 1494 N N . GLU B 1 40 ? -7.02 21.562 2.578 1 63.78 40 GLU B N 1
ATOM 1495 C CA . GLU B 1 40 ? -6.312 20.688 1.646 1 63.78 40 GLU B CA 1
ATOM 1496 C C . GLU B 1 40 ? -5.816 19.422 2.342 1 63.78 40 GLU B C 1
ATOM 1498 O O . GLU B 1 40 ? -5.062 19.5 3.314 1 63.78 40 GLU B O 1
ATOM 1503 N N . GLU B 1 41 ? -6.613 18.312 2.389 1 76.81 41 GLU B N 1
ATOM 1504 C CA . GLU B 1 41 ? -6.234 17.016 2.945 1 76.81 41 GLU B CA 1
ATOM 1505 C C . GLU B 1 41 ? -4.844 16.609 2.482 1 76.81 41 GLU B C 1
ATOM 1507 O O . GLU B 1 41 ? -4.492 16.797 1.314 1 76.81 41 GLU B O 1
ATOM 1512 N N . GLU B 1 42 ? -3.947 16.422 3.434 1 88.44 42 GLU B N 1
ATOM 1513 C CA . GLU B 1 42 ? -2.594 15.984 3.111 1 88.44 42 GLU B CA 1
ATOM 1514 C C . GLU B 1 42 ? -2.615 14.734 2.24 1 88.44 42 GLU B C 1
ATOM 1516 O O . GLU B 1 42 ? -3.346 13.781 2.525 1 88.44 42 GLU B O 1
ATOM 1521 N N . LYS B 1 43 ? -1.947 14.836 1.143 1 95.44 43 LYS B N 1
ATOM 1522 C CA . LYS B 1 43 ? -1.921 13.734 0.188 1 95.44 43 LYS B CA 1
ATOM 1523 C C . LYS B 1 43 ? -0.893 12.68 0.594 1 95.44 43 LYS B C 1
ATOM 1525 O O . LYS B 1 43 ? 0.2 13.016 1.056 1 95.44 43 LYS B O 1
ATOM 1530 N N . VAL B 1 44 ? -1.258 11.445 0.557 1 97.62 44 VAL B N 1
ATOM 1531 C CA . VAL B 1 44 ? -0.355 10.312 0.704 1 97.62 44 VAL B CA 1
ATOM 1532 C C . VAL B 1 44 ? 0.064 9.805 -0.674 1 97.62 44 VAL B C 1
ATOM 1534 O O . VAL B 1 44 ? -0.781 9.578 -1.543 1 97.62 44 VAL B O 1
ATOM 1537 N N . ILE B 1 45 ? 1.362 9.656 -0.919 1 98.44 45 ILE B N 1
ATOM 1538 C CA . ILE B 1 45 ? 1.851 9.219 -2.223 1 98.44 45 ILE B CA 1
ATOM 1539 C C . ILE B 1 45 ? 2.387 7.793 -2.121 1 98.44 45 ILE B C 1
ATOM 1541 O O . ILE B 1 45 ? 3.213 7.496 -1.256 1 98.44 45 ILE B O 1
ATOM 1545 N N . ILE B 1 46 ? 1.879 6.918 -3 1 98.94 46 ILE B N 1
ATOM 1546 C CA . ILE B 1 46 ? 2.412 5.574 -3.191 1 98.94 46 ILE B CA 1
ATOM 1547 C C . ILE B 1 46 ? 3.238 5.523 -4.473 1 98.94 46 ILE B C 1
ATOM 1549 O O . ILE B 1 46 ? 2.762 5.918 -5.543 1 98.94 46 ILE B O 1
ATOM 1553 N N . LYS B 1 47 ? 4.48 5.055 -4.352 1 98.81 47 LYS B N 1
ATOM 1554 C CA . LYS B 1 47 ? 5.359 4.852 -5.496 1 98.81 47 LYS B CA 1
ATOM 1555 C C . LYS B 1 47 ? 5.398 3.379 -5.902 1 98.81 47 LYS B C 1
ATOM 1557 O O . LYS B 1 47 ? 5.609 2.504 -5.059 1 98.81 47 LYS B O 1
ATOM 1562 N N . VAL B 1 48 ? 5.141 3.135 -7.168 1 98.56 48 VAL B N 1
ATOM 1563 C CA . VAL B 1 48 ? 5.227 1.778 -7.699 1 98.56 48 VAL B CA 1
ATOM 1564 C C . VAL B 1 48 ? 6.477 1.641 -8.562 1 98.56 48 VAL B C 1
ATOM 1566 O O . VAL B 1 48 ? 6.734 2.48 -9.43 1 98.56 48 VAL B O 1
ATOM 1569 N N . CYS B 1 49 ? 7.211 0.558 -8.312 1 97.94 49 CYS B N 1
ATOM 1570 C CA . CYS B 1 49 ? 8.43 0.355 -9.086 1 97.94 49 CYS B CA 1
ATOM 1571 C C . CYS B 1 49 ? 8.742 -1.129 -9.234 1 97.94 49 CYS B C 1
ATOM 1573 O O . CYS B 1 49 ? 7.957 -1.979 -8.805 1 97.94 49 CYS B O 1
ATOM 1575 N N . SER B 1 50 ? 9.797 -1.4 -9.945 1 96.75 50 SER B N 1
ATOM 1576 C CA . SER B 1 50 ? 10.328 -2.75 -10.109 1 96.75 50 SER B CA 1
ATOM 1577 C C . SER B 1 50 ? 11.719 -2.877 -9.5 1 96.75 50 SER B C 1
ATOM 1579 O O . SER B 1 50 ? 12.547 -1.969 -9.633 1 96.75 50 SER B O 1
ATOM 1581 N N . ILE B 1 51 ? 11.898 -3.98 -8.805 1 95.81 51 ILE B N 1
ATOM 1582 C CA . ILE B 1 51 ? 13.219 -4.254 -8.258 1 95.81 51 ILE B CA 1
ATOM 1583 C C . ILE B 1 51 ? 13.844 -5.445 -8.992 1 95.81 51 ILE B C 1
ATOM 1585 O O . ILE B 1 51 ? 13.445 -6.594 -8.773 1 95.81 51 ILE B O 1
ATOM 1589 N N . GLU B 1 52 ? 14.789 -5.152 -9.812 1 91.81 52 GLU B N 1
ATOM 1590 C CA . GLU B 1 52 ? 15.445 -6.191 -10.594 1 91.81 52 GLU B CA 1
ATOM 1591 C C . GLU B 1 52 ? 16.906 -6.367 -10.164 1 91.81 52 GLU B C 1
ATOM 1593 O O . GLU B 1 52 ? 17.531 -7.375 -10.484 1 91.81 52 GLU B O 1
ATOM 1598 N N . ASP B 1 53 ? 17.453 -5.379 -9.492 1 91.88 53 ASP B N 1
ATOM 1599 C CA . ASP B 1 53 ? 18.828 -5.434 -9.016 1 91.88 53 ASP B CA 1
ATOM 1600 C C . ASP B 1 53 ? 19.016 -4.566 -7.773 1 91.88 53 ASP B C 1
ATOM 1602 O O . ASP B 1 53 ? 18.047 -4.02 -7.238 1 91.88 53 ASP B O 1
ATOM 1606 N N . GLU B 1 54 ? 20.219 -4.477 -7.328 1 95.25 54 GLU B N 1
ATOM 1607 C CA . GLU B 1 54 ? 20.547 -3.764 -6.094 1 95.25 54 GLU B CA 1
ATOM 1608 C C . GLU B 1 54 ? 20.266 -2.27 -6.234 1 95.25 54 GLU B C 1
ATOM 1610 O O . GLU B 1 54 ? 19.844 -1.617 -5.277 1 95.25 54 GLU B O 1
ATOM 1615 N N . LYS B 1 55 ? 20.531 -1.753 -7.422 1 96.5 55 LYS B N 1
ATOM 1616 C CA . LYS B 1 55 ? 20.281 -0.332 -7.645 1 96.5 55 LYS B CA 1
ATOM 1617 C C . LYS B 1 55 ? 18.812 -0.001 -7.461 1 96.5 55 LYS B C 1
ATOM 1619 O O . LYS B 1 55 ? 18.469 0.993 -6.816 1 96.5 55 LYS B O 1
ATOM 1624 N N . ASP B 1 56 ? 18.016 -0.852 -8.062 1 96.88 56 ASP B N 1
ATOM 1625 C CA . ASP B 1 56 ? 16.578 -0.683 -7.898 1 96.88 56 ASP B CA 1
ATOM 1626 C C . ASP B 1 56 ? 16.188 -0.752 -6.426 1 96.88 56 ASP B C 1
ATOM 1628 O O . ASP B 1 56 ? 15.328 0.012 -5.969 1 96.88 56 ASP B O 1
ATOM 1632 N N . ALA B 1 57 ? 16.797 -1.661 -5.719 1 97.81 57 ALA B N 1
ATOM 1633 C CA . ALA B 1 57 ? 16.531 -1.829 -4.293 1 97.81 57 ALA B CA 1
ATOM 1634 C C . ALA B 1 57 ? 16.859 -0.558 -3.518 1 97.81 57 ALA B C 1
ATOM 1636 O O . ALA B 1 57 ? 16.078 -0.115 -2.672 1 97.81 57 ALA B O 1
ATOM 1637 N N . VAL B 1 58 ? 17.906 0.043 -3.812 1 98.31 58 VAL B N 1
ATOM 1638 C CA . VAL B 1 58 ? 18.344 1.267 -3.148 1 98.31 58 VAL B CA 1
ATOM 1639 C C . VAL B 1 58 ? 17.359 2.396 -3.443 1 98.31 58 VAL B C 1
ATOM 1641 O O . VAL B 1 58 ? 16.984 3.145 -2.541 1 98.31 58 VAL B O 1
ATOM 1644 N N . ASN B 1 59 ? 16.969 2.457 -4.699 1 98.38 59 ASN B N 1
ATOM 1645 C CA . ASN B 1 59 ? 16.016 3.488 -5.074 1 98.38 59 ASN B CA 1
ATOM 1646 C C . ASN B 1 59 ? 14.703 3.35 -4.297 1 98.38 59 ASN B C 1
ATOM 1648 O O . ASN B 1 59 ? 14.141 4.344 -3.844 1 98.38 59 ASN B O 1
ATOM 1652 N N . ALA B 1 60 ? 14.281 2.125 -4.125 1 98.81 60 ALA B N 1
ATOM 1653 C CA . ALA B 1 60 ? 13.055 1.876 -3.383 1 98.81 60 ALA B CA 1
ATOM 1654 C C . ALA B 1 60 ? 13.195 2.299 -1.923 1 98.81 60 ALA B C 1
ATOM 1656 O O . ALA B 1 60 ? 12.289 2.904 -1.352 1 98.81 60 ALA B O 1
ATOM 1657 N N . ILE B 1 61 ? 14.328 2.045 -1.346 1 98.81 61 ILE B N 1
ATOM 1658 C CA . ILE B 1 61 ? 14.609 2.387 0.045 1 98.81 61 ILE B CA 1
ATOM 1659 C C . ILE B 1 61 ? 14.625 3.904 0.212 1 98.81 61 ILE B C 1
ATOM 1661 O O . ILE B 1 61 ? 14.031 4.438 1.153 1 98.81 61 ILE B O 1
ATOM 1665 N N . VAL B 1 62 ? 15.258 4.582 -0.724 1 98.62 62 VAL B N 1
ATOM 1666 C CA . VAL B 1 62 ? 15.375 6.035 -0.663 1 98.62 62 VAL B CA 1
ATOM 1667 C C . VAL B 1 62 ? 13.992 6.672 -0.724 1 98.62 62 VAL B C 1
ATOM 1669 O O . VAL B 1 62 ? 13.711 7.629 -0.001 1 98.62 62 VAL B O 1
ATOM 1672 N N . MET B 1 63 ? 13.164 6.125 -1.538 1 98.56 63 MET B N 1
ATOM 1673 C CA . MET B 1 63 ? 11.805 6.645 -1.652 1 98.56 63 MET B CA 1
ATOM 1674 C C . MET B 1 63 ? 11.047 6.465 -0.344 1 98.56 63 MET B C 1
ATOM 1676 O O . MET B 1 63 ? 10.375 7.387 0.121 1 98.56 63 MET B O 1
ATOM 1680 N N . ALA B 1 64 ? 11.18 5.324 0.286 1 98.81 64 ALA B N 1
ATOM 1681 C CA . ALA B 1 64 ? 10.492 5.078 1.553 1 98.81 64 ALA B CA 1
ATOM 1682 C C . ALA B 1 64 ? 11.031 5.988 2.654 1 98.81 64 ALA B C 1
ATOM 1684 O O . ALA B 1 64 ? 10.266 6.52 3.461 1 98.81 64 ALA B O 1
ATOM 1685 N N . GLU B 1 65 ? 12.258 6.156 2.621 1 98.44 65 GLU B N 1
ATOM 1686 C CA . GLU B 1 65 ? 12.891 7.023 3.609 1 98.44 65 GLU B CA 1
ATOM 1687 C C . GLU B 1 65 ? 12.43 8.469 3.453 1 98.44 65 GLU B C 1
ATOM 1689 O O . GLU B 1 65 ? 12.312 9.195 4.441 1 98.44 65 GLU B O 1
ATOM 1694 N N . ALA B 1 66 ? 12.172 8.828 2.215 1 97.88 66 ALA B N 1
ATOM 1695 C CA . ALA B 1 66 ? 11.711 10.18 1.91 1 97.88 66 ALA B CA 1
ATOM 1696 C C . ALA B 1 66 ? 10.25 10.367 2.324 1 97.88 66 ALA B C 1
ATOM 1698 O O . ALA B 1 66 ? 9.711 11.469 2.207 1 97.88 66 ALA B O 1
ATOM 1699 N N . GLY B 1 67 ? 9.617 9.258 2.707 1 97.69 67 GLY B N 1
ATOM 1700 C CA . GLY B 1 67 ? 8.273 9.391 3.262 1 97.69 67 GLY B CA 1
ATOM 1701 C C . GLY B 1 67 ? 7.203 8.773 2.387 1 97.69 67 GLY B C 1
ATOM 1702 O O . GLY B 1 67 ? 6.012 8.875 2.695 1 97.69 67 GLY B O 1
ATOM 1703 N N . TYR B 1 68 ? 7.582 8.062 1.295 1 98.44 68 TYR B N 1
ATOM 1704 C CA . TYR B 1 68 ? 6.609 7.445 0.4 1 98.44 68 TYR B CA 1
ATOM 1705 C C . TYR B 1 68 ? 6.352 5.992 0.786 1 98.44 68 TYR B C 1
ATOM 1707 O O . TYR B 1 68 ? 7.234 5.324 1.326 1 98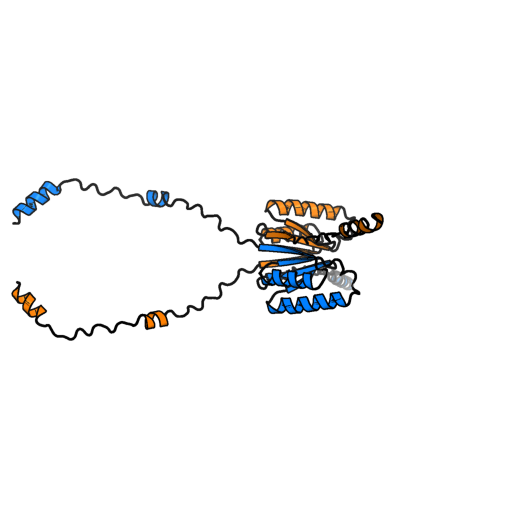.44 68 TYR B O 1
ATOM 1715 N N . ILE B 1 69 ? 5.18 5.648 0.563 1 98.94 69 ILE B N 1
ATOM 1716 C CA . ILE B 1 69 ? 4.898 4.215 0.545 1 98.94 69 ILE B CA 1
ATOM 1717 C C . ILE B 1 69 ? 5.305 3.627 -0.804 1 98.94 69 ILE B C 1
ATOM 1719 O O . ILE B 1 69 ? 4.984 4.191 -1.854 1 98.94 69 ILE B O 1
ATOM 1723 N N . VAL B 1 70 ? 6.039 2.502 -0.75 1 98.94 70 VAL B N 1
ATOM 1724 C CA . VAL B 1 70 ? 6.551 1.922 -1.987 1 98.94 70 VAL B CA 1
ATOM 1725 C C . VAL B 1 70 ? 5.988 0.513 -2.168 1 98.94 70 VAL B C 1
ATOM 1727 O O . VAL B 1 70 ? 6.055 -0.31 -1.251 1 98.94 70 VAL B O 1
ATOM 1730 N N . ILE B 1 71 ? 5.379 0.23 -3.307 1 98.88 71 ILE B N 1
ATOM 1731 C CA . ILE B 1 71 ? 5.031 -1.117 -3.748 1 98.88 71 ILE B CA 1
ATOM 1732 C C . ILE B 1 71 ? 5.934 -1.526 -4.91 1 98.88 71 ILE B C 1
ATOM 1734 O O . ILE B 1 71 ? 5.887 -0.921 -5.984 1 98.88 71 ILE B O 1
ATOM 1738 N N . ALA B 1 72 ? 6.691 -2.572 -4.707 1 97.69 72 ALA B N 1
ATOM 1739 C CA . ALA B 1 72 ? 7.695 -2.963 -5.695 1 97.69 72 ALA B CA 1
ATOM 1740 C C . ALA B 1 72 ? 7.438 -4.375 -6.211 1 97.69 72 ALA B C 1
ATOM 1742 O O . ALA B 1 72 ? 7.277 -5.312 -5.426 1 97.69 72 ALA B O 1
ATOM 1743 N N . LYS B 1 73 ? 7.332 -4.492 -7.523 1 95.62 73 LYS B N 1
ATOM 1744 C CA . LYS B 1 73 ? 7.336 -5.824 -8.125 1 95.62 73 LYS B CA 1
ATOM 1745 C C . LYS B 1 73 ? 8.742 -6.418 -8.141 1 95.62 73 LYS B C 1
ATOM 1747 O O . LYS B 1 73 ? 9.719 -5.707 -8.398 1 95.62 73 LYS B O 1
ATOM 1752 N N . THR B 1 74 ? 8.734 -7.625 -7.852 1 93.81 74 THR B N 1
ATOM 1753 C CA . THR B 1 74 ? 9.977 -8.375 -7.938 1 93.81 74 THR B CA 1
ATOM 1754 C C . THR B 1 74 ? 9.875 -9.477 -8.992 1 93.81 74 THR B C 1
ATOM 1756 O O . THR B 1 74 ? 9.688 -10.648 -8.656 1 93.81 74 THR B O 1
ATOM 1759 N N . PRO B 1 75 ? 9.992 -9.133 -10.297 1 86.75 75 PRO B N 1
ATOM 1760 C CA . PRO B 1 75 ? 9.688 -10.062 -11.383 1 86.75 75 PRO B CA 1
ATOM 1761 C C . PRO B 1 75 ? 10.531 -11.336 -11.328 1 86.75 75 PRO B C 1
ATOM 1763 O O . PRO B 1 75 ? 10.109 -12.383 -11.82 1 86.75 75 PRO B O 1
ATOM 1766 N N . ASN B 1 76 ? 11.625 -11.25 -10.828 1 75.94 76 ASN B N 1
ATOM 1767 C CA . ASN B 1 76 ? 12.516 -12.406 -10.859 1 75.94 76 ASN B CA 1
ATOM 1768 C C . ASN B 1 76 ? 12.422 -13.227 -9.578 1 75.94 76 ASN B C 1
ATOM 1770 O O . ASN B 1 76 ? 13.109 -14.234 -9.43 1 75.94 76 ASN B O 1
ATOM 1774 N N . LEU B 1 77 ? 11.617 -12.758 -8.758 1 67.31 77 LEU B N 1
ATOM 1775 C CA . LEU B 1 77 ? 11.609 -13.422 -7.461 1 67.31 77 LEU B CA 1
ATOM 1776 C C . LEU B 1 77 ? 11.125 -14.867 -7.59 1 67.31 77 LEU B C 1
ATOM 1778 O O . LEU B 1 77 ? 11.555 -15.734 -6.828 1 67.31 77 LEU B O 1
ATOM 1782 N N . GLU B 1 78 ? 10.156 -15.062 -8.391 1 58.81 78 GLU B N 1
ATOM 1783 C CA . GLU B 1 78 ? 9.656 -16.422 -8.57 1 58.81 78 GLU B CA 1
ATOM 1784 C C . GLU B 1 78 ? 10.797 -17.391 -8.906 1 58.81 78 GLU B C 1
ATOM 1786 O O . GLU B 1 78 ? 10.656 -18.594 -8.766 1 58.81 78 GLU B O 1
ATOM 1791 N N . LYS B 1 79 ? 11.727 -16.656 -9.32 1 58.41 79 LYS B N 1
ATOM 1792 C CA . LYS B 1 79 ? 12.812 -17.578 -9.617 1 58.41 79 LYS B CA 1
ATOM 1793 C C . LYS B 1 79 ? 13.688 -17.828 -8.383 1 58.41 79 LYS B C 1
ATOM 1795 O O . LYS B 1 79 ? 14.789 -18.359 -8.5 1 58.41 79 LYS B O 1
ATOM 1800 N N . GLU B 1 80 ? 13.023 -17.875 -7.23 1 58.72 80 GLU B N 1
ATOM 1801 C CA . GLU B 1 80 ? 13.352 -17.984 -5.812 1 58.72 80 GLU B CA 1
ATOM 1802 C C . GLU B 1 80 ? 14.773 -18.5 -5.617 1 58.72 80 GLU B C 1
ATOM 1804 O O . GLU B 1 80 ? 15.438 -18.141 -4.641 1 58.72 80 GLU B O 1
ATOM 1809 N N . ILE B 1 81 ? 15.055 -19.281 -6.602 1 59.47 81 ILE B N 1
ATOM 1810 C CA . ILE B 1 81 ? 16.266 -19.984 -6.203 1 59.47 81 ILE B CA 1
ATOM 1811 C C . ILE B 1 81 ? 17.484 -19.094 -6.441 1 59.47 81 ILE B C 1
ATOM 1813 O O . ILE B 1 81 ? 18.625 -19.547 -6.359 1 59.47 81 ILE B O 1
ATOM 1817 N N . ASP B 1 82 ? 17.062 -17.719 -6.434 1 74.38 82 ASP B N 1
ATOM 1818 C CA . ASP B 1 82 ? 18.234 -16.875 -6.691 1 74.38 82 ASP B CA 1
ATOM 1819 C C . ASP B 1 82 ? 18.797 -16.312 -5.391 1 74.38 82 ASP B C 1
ATOM 1821 O O . ASP B 1 82 ? 18.203 -15.422 -4.777 1 74.38 82 ASP B O 1
ATOM 1825 N N . ASP B 1 83 ? 19.844 -16.906 -4.93 1 81.81 83 ASP B N 1
ATOM 1826 C CA . ASP B 1 83 ? 20.531 -16.516 -3.699 1 81.81 83 ASP B CA 1
ATOM 1827 C C . ASP B 1 83 ? 20.859 -15.031 -3.688 1 81.81 83 ASP B C 1
ATOM 1829 O O . ASP B 1 83 ? 20.812 -14.391 -2.635 1 81.81 83 ASP B O 1
ATOM 1833 N N . GLU B 1 84 ? 21.141 -14.562 -4.82 1 85.44 84 GLU B N 1
ATOM 1834 C CA . GLU B 1 84 ? 21.469 -13.141 -4.906 1 85.44 84 GLU B CA 1
ATOM 1835 C C . GLU B 1 84 ? 20.281 -12.273 -4.531 1 85.44 84 GLU B C 1
ATOM 1837 O O . GLU B 1 84 ? 20.422 -11.297 -3.789 1 85.44 84 GLU B O 1
ATOM 1842 N N . PHE B 1 85 ? 19.234 -12.68 -4.984 1 87.62 85 PHE B N 1
ATOM 1843 C CA . PHE B 1 85 ? 18.031 -11.891 -4.719 1 87.62 85 PHE B CA 1
ATOM 1844 C C . PHE B 1 85 ? 17.641 -11.977 -3.248 1 87.62 85 PHE B C 1
ATOM 1846 O O . PHE B 1 85 ? 17.234 -10.977 -2.656 1 87.62 85 PHE B O 1
ATOM 1853 N N . ILE B 1 86 ? 17.859 -13.078 -2.715 1 88.69 86 ILE B N 1
ATOM 1854 C CA . ILE B 1 86 ? 17.609 -13.258 -1.291 1 88.69 86 ILE B CA 1
ATOM 1855 C C . ILE B 1 86 ? 18.484 -12.297 -0.483 1 88.69 86 ILE B C 1
ATOM 1857 O O . ILE B 1 86 ? 18.016 -11.688 0.479 1 88.69 86 ILE B O 1
ATOM 1861 N N . GLU B 1 87 ? 19.609 -12.234 -0.876 1 93.06 87 GLU B N 1
ATOM 1862 C CA . GLU B 1 87 ? 20.531 -11.328 -0.193 1 93.06 87 GLU B CA 1
ATOM 1863 C C . GLU B 1 87 ? 20.109 -9.875 -0.364 1 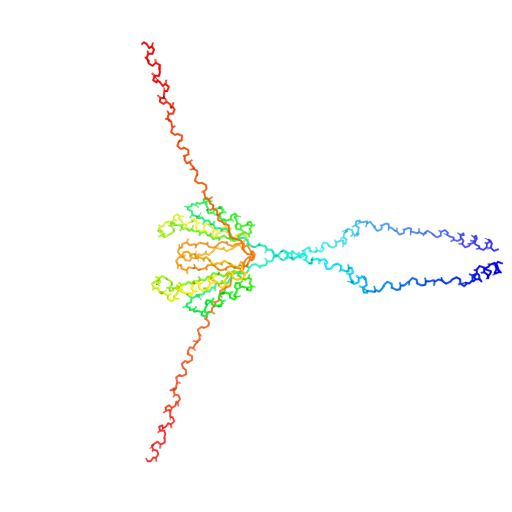93.06 87 GLU B C 1
ATOM 1865 O O . GLU B 1 87 ? 20.234 -9.07 0.563 1 93.06 87 GLU B O 1
ATOM 1870 N N . ILE B 1 88 ? 19.609 -9.523 -1.516 1 94.69 88 ILE B N 1
ATOM 1871 C CA . ILE B 1 88 ? 19.156 -8.164 -1.786 1 94.69 88 ILE B CA 1
ATOM 1872 C C . ILE B 1 88 ? 17.984 -7.816 -0.862 1 94.69 88 ILE B C 1
ATOM 1874 O O . ILE B 1 88 ? 17.984 -6.75 -0.243 1 94.69 88 ILE B O 1
ATOM 1878 N N . ILE B 1 89 ? 17.156 -8.742 -0.682 1 94.5 89 ILE B N 1
ATOM 1879 C CA . ILE B 1 89 ? 15.977 -8.516 0.144 1 94.5 89 ILE B CA 1
ATOM 1880 C C . ILE B 1 89 ? 16.391 -8.383 1.608 1 94.5 89 ILE B C 1
ATOM 1882 O O . ILE B 1 89 ? 15.867 -7.531 2.33 1 94.5 89 ILE B O 1
ATOM 1886 N N . ARG B 1 90 ? 17.234 -9.188 1.97 1 95.94 90 ARG B N 1
ATOM 1887 C CA . ARG B 1 90 ? 17.75 -9.125 3.336 1 95.94 90 ARG B CA 1
ATOM 1888 C C . ARG B 1 90 ? 18.375 -7.762 3.619 1 95.94 90 ARG B C 1
ATOM 1890 O O . ARG B 1 90 ? 18.125 -7.16 4.664 1 95.94 90 ARG B O 1
ATOM 1897 N N . LYS B 1 91 ? 19.156 -7.34 2.695 1 97.56 91 LYS B N 1
ATOM 1898 C CA . LYS B 1 91 ? 19.781 -6.027 2.82 1 97.56 91 LYS B CA 1
ATOM 1899 C C . LYS B 1 91 ? 18.734 -4.922 2.895 1 97.56 91 LYS B C 1
ATOM 1901 O O . LYS B 1 91 ? 18.859 -3.99 3.693 1 97.56 91 LYS B O 1
ATOM 1906 N N . MET B 1 92 ? 17.797 -5.043 2.057 1 98.56 92 MET B N 1
ATOM 1907 C CA . MET B 1 92 ? 16.719 -4.051 2.059 1 98.56 92 MET B CA 1
ATOM 1908 C C . MET B 1 92 ? 16.047 -3.984 3.42 1 98.56 92 MET B C 1
ATOM 1910 O O . MET B 1 92 ? 15.828 -2.898 3.963 1 98.56 92 MET B O 1
ATOM 1914 N N . ARG B 1 93 ? 15.742 -5.098 3.867 1 98.31 93 ARG B N 1
ATOM 1915 C CA . ARG B 1 93 ? 15.086 -5.18 5.164 1 98.31 93 ARG B CA 1
ATOM 1916 C C . ARG B 1 93 ? 15.906 -4.477 6.242 1 98.31 93 ARG B C 1
ATOM 1918 O O . ARG B 1 93 ? 15.367 -3.701 7.035 1 98.31 93 ARG B O 1
ATOM 1925 N N . ASN B 1 94 ? 17.125 -4.707 6.242 1 98.56 94 ASN B N 1
ATOM 1926 C CA . ASN B 1 94 ? 18.016 -4.102 7.223 1 98.56 94 ASN B CA 1
ATOM 1927 C C . ASN B 1 94 ? 18.062 -2.584 7.082 1 98.56 94 ASN B C 1
ATOM 1929 O O . ASN B 1 94 ? 18.016 -1.861 8.078 1 98.56 94 ASN B O 1
ATOM 1933 N N . GLU B 1 95 ? 18.156 -2.125 5.895 1 98.75 95 GLU B N 1
ATOM 1934 C CA . GLU B 1 95 ? 18.219 -0.69 5.641 1 98.75 95 GLU B CA 1
ATOM 1935 C C . GLU B 1 95 ? 16.906 0 6.016 1 98.75 95 GLU B C 1
ATOM 1937 O O . GLU B 1 95 ? 16.922 1.081 6.609 1 98.75 95 GLU B O 1
ATOM 1942 N N . VAL B 1 96 ? 15.836 -0.653 5.695 1 98.88 96 VAL B N 1
ATOM 1943 C CA . VAL B 1 96 ? 14.516 -0.084 5.961 1 98.88 96 VAL B CA 1
ATOM 1944 C C . VAL B 1 96 ? 14.297 0.025 7.469 1 98.88 96 VAL B C 1
ATOM 1946 O O . VAL B 1 96 ? 13.742 1.016 7.949 1 98.88 96 VAL B O 1
ATOM 1949 N N . ALA B 1 97 ? 14.734 -0.885 8.188 1 98.5 97 ALA B N 1
ATOM 1950 C CA . ALA B 1 97 ? 14.57 -0.927 9.641 1 98.5 97 ALA B CA 1
ATOM 1951 C C . ALA B 1 97 ? 15.281 0.243 10.305 1 98.5 97 ALA B C 1
ATOM 1953 O O . ALA B 1 97 ? 14.852 0.729 11.352 1 98.5 97 ALA B O 1
ATOM 1954 N N . LYS B 1 98 ? 16.266 0.719 9.695 1 98.44 98 LYS B N 1
ATOM 1955 C CA . LYS B 1 98 ? 17.094 1.762 10.289 1 98.44 98 LYS B CA 1
ATOM 1956 C C . LYS B 1 98 ? 16.328 3.064 10.445 1 98.44 98 LYS B C 1
ATOM 1958 O O . LYS B 1 98 ? 16.594 3.85 11.359 1 98.44 98 LYS B O 1
ATOM 1963 N N . PHE B 1 99 ? 15.453 3.309 9.547 1 97.62 99 PHE B N 1
ATOM 1964 C CA . PHE B 1 99 ? 14.727 4.566 9.656 1 97.62 99 PHE B CA 1
ATOM 1965 C C . PHE B 1 99 ? 13.328 4.34 10.219 1 97.62 99 PHE B C 1
ATOM 1967 O O . PHE B 1 99 ? 12.492 5.242 10.195 1 97.62 99 PHE B O 1
ATOM 1974 N N . GLY B 1 100 ? 13.086 3.047 10.547 1 97.81 100 GLY B N 1
ATOM 1975 C CA . GLY B 1 100 ? 11.844 2.756 11.25 1 97.81 100 GLY B CA 1
ATOM 1976 C C . GLY B 1 100 ? 10.719 2.348 10.328 1 97.81 100 GLY B C 1
ATOM 1977 O O . GLY B 1 100 ? 9.555 2.35 10.719 1 97.81 100 GLY B O 1
ATOM 1978 N N . GLY B 1 101 ? 11.07 2.035 9.094 1 98.69 101 GLY B N 1
ATOM 1979 C CA . GLY B 1 101 ? 10.07 1.552 8.156 1 98.69 101 GLY B CA 1
ATOM 1980 C C . GLY B 1 101 ? 9.844 0.053 8.242 1 98.69 101 GLY B C 1
ATOM 1981 O O . GLY B 1 101 ? 10.328 -0.599 9.172 1 98.69 101 GLY B O 1
ATOM 1982 N N . MET B 1 102 ? 8.922 -0.397 7.328 1 98.31 102 MET B N 1
ATOM 1983 C CA . MET B 1 102 ? 8.609 -1.821 7.242 1 98.31 102 MET B CA 1
ATOM 1984 C C . MET B 1 102 ? 8.781 -2.334 5.816 1 98.31 102 MET B C 1
ATOM 1986 O O . MET B 1 102 ? 8.555 -1.6 4.855 1 98.31 102 MET B O 1
ATOM 1990 N N . LEU B 1 103 ? 9.258 -3.533 5.781 1 98.56 103 LEU B N 1
ATOM 1991 C CA . LEU B 1 103 ? 9.289 -4.27 4.52 1 98.56 103 LEU B CA 1
ATOM 1992 C C . LEU B 1 103 ? 8.477 -5.555 4.621 1 98.56 103 LEU B C 1
ATOM 1994 O O . LEU B 1 103 ? 8.773 -6.414 5.453 1 98.56 103 LEU B O 1
ATOM 1998 N N . LEU B 1 104 ? 7.453 -5.551 3.76 1 96.62 104 LEU B N 1
ATOM 1999 C CA . LEU B 1 104 ? 6.582 -6.719 3.756 1 96.62 104 LEU B CA 1
ATOM 2000 C C . LEU B 1 104 ? 6.492 -7.324 2.359 1 96.62 104 LEU B C 1
ATOM 2002 O O . LEU B 1 104 ? 6.477 -6.598 1.362 1 96.62 104 LEU B O 1
ATOM 2006 N N . ALA B 1 105 ? 6.41 -8.609 2.381 1 94.31 105 ALA B N 1
ATOM 2007 C CA . ALA B 1 105 ? 6.129 -9.312 1.129 1 94.31 105 ALA B CA 1
ATOM 2008 C C . ALA B 1 105 ? 4.629 -9.43 0.89 1 94.31 105 ALA B C 1
ATOM 2010 O O . ALA B 1 105 ? 3.879 -9.828 1.787 1 94.31 105 ALA B O 1
ATOM 2011 N N . LEU B 1 106 ? 4.246 -9.016 -0.304 1 94.12 106 LEU B N 1
ATOM 2012 C CA . LEU B 1 106 ? 2.867 -9.195 -0.744 1 94.12 106 LEU B CA 1
ATOM 2013 C C . LEU B 1 106 ? 2.771 -10.305 -1.784 1 94.12 106 LEU B C 1
ATOM 2015 O O . LEU B 1 106 ? 2.902 -10.055 -2.984 1 94.12 106 LEU B O 1
ATOM 2019 N N . GLY B 1 107 ? 2.475 -11.422 -1.272 1 89.62 107 GLY B N 1
ATOM 2020 C CA . GLY B 1 107 ? 2.543 -12.578 -2.154 1 89.62 107 GLY B CA 1
ATOM 2021 C C . GLY B 1 107 ? 3.936 -12.836 -2.697 1 89.62 107 GLY B C 1
ATOM 2022 O O . GLY B 1 107 ? 4.93 -12.562 -2.021 1 89.62 107 GLY B O 1
ATOM 2023 N N . ASP B 1 108 ? 3.947 -13.445 -3.918 1 84.69 108 ASP B N 1
ATOM 2024 C CA . ASP B 1 108 ? 5.211 -13.883 -4.504 1 84.69 108 ASP B CA 1
ATOM 2025 C C . ASP B 1 108 ? 5.848 -12.766 -5.328 1 84.69 108 ASP B C 1
ATOM 2027 O O . ASP B 1 108 ? 7.059 -12.773 -5.566 1 84.69 108 ASP B O 1
ATOM 2031 N N . GLU B 1 109 ? 5.078 -11.789 -5.57 1 90.38 109 GLU B N 1
ATOM 2032 C CA . GLU B 1 109 ? 5.559 -10.938 -6.656 1 90.38 109 GLU B CA 1
ATOM 2033 C C . GLU B 1 109 ? 5.801 -9.508 -6.172 1 90.38 109 GLU B C 1
ATOM 2035 O O . GLU B 1 109 ? 6.449 -8.719 -6.863 1 90.38 109 GLU B O 1
ATOM 2040 N N . HIS B 1 110 ? 5.363 -9.203 -4.992 1 95.19 110 HIS B N 1
ATOM 2041 C CA . HIS B 1 110 ? 5.434 -7.797 -4.609 1 95.19 110 HIS B CA 1
ATOM 2042 C C . HIS B 1 110 ? 6.008 -7.633 -3.207 1 95.19 110 HIS B C 1
ATOM 2044 O O . HIS B 1 110 ? 5.797 -8.492 -2.344 1 95.19 110 HIS B O 1
ATOM 2050 N N . LEU B 1 111 ? 6.742 -6.516 -3.043 1 96.94 111 LEU B N 1
ATOM 2051 C CA . LEU B 1 111 ? 7.16 -6.02 -1.735 1 96.94 111 LEU B CA 1
ATOM 2052 C C . LEU B 1 111 ? 6.426 -4.73 -1.382 1 96.94 111 LEU B C 1
ATOM 2054 O O . LEU B 1 111 ? 6.145 -3.908 -2.258 1 96.94 111 LEU B O 1
ATOM 2058 N N . LEU B 1 112 ? 6.078 -4.57 -0.152 1 98.81 112 LEU B N 1
ATOM 2059 C CA . LEU B 1 112 ? 5.617 -3.314 0.432 1 98.81 112 LEU B CA 1
ATOM 2060 C C . LEU B 1 112 ? 6.68 -2.715 1.344 1 98.81 112 LEU B C 1
ATOM 2062 O O . LEU B 1 112 ? 7.156 -3.377 2.268 1 98.81 112 LEU B O 1
ATOM 2066 N N . ILE B 1 113 ? 7.113 -1.508 1.029 1 98.94 113 ILE B N 1
ATOM 2067 C CA . ILE B 1 113 ? 8.055 -0.768 1.859 1 98.94 113 ILE B CA 1
ATOM 2068 C C . ILE B 1 113 ? 7.395 0.501 2.389 1 98.94 113 ILE B C 1
ATOM 2070 O O . ILE B 1 113 ? 6.844 1.291 1.618 1 98.94 113 ILE B O 1
ATOM 2074 N N . THR B 1 114 ? 7.418 0.715 3.66 1 98.88 114 THR B N 1
ATOM 2075 C CA . THR B 1 114 ? 6.699 1.854 4.223 1 98.88 114 THR B CA 1
ATOM 2076 C C . THR B 1 114 ? 7.652 2.777 4.973 1 98.88 114 THR B C 1
ATOM 2078 O O . THR B 1 114 ? 8.656 2.322 5.527 1 98.88 114 THR B O 1
ATOM 2081 N N . PRO B 1 115 ? 7.324 4.062 5.012 1 98.56 115 PRO B N 1
ATOM 2082 C CA . PRO B 1 115 ? 8.039 4.969 5.914 1 98.56 115 PRO B CA 1
ATOM 2083 C C . PRO B 1 115 ? 7.68 4.738 7.383 1 98.56 115 PRO B C 1
ATOM 2085 O O . PRO B 1 115 ? 6.875 3.857 7.695 1 98.56 115 PRO B O 1
ATOM 2088 N N . ARG B 1 116 ? 8.273 5.52 8.195 1 97.56 116 ARG B N 1
ATOM 2089 C CA . ARG B 1 116 ? 8.188 5.309 9.641 1 97.56 116 ARG B CA 1
ATOM 2090 C C . ARG B 1 116 ? 6.793 5.645 10.156 1 97.56 116 ARG B C 1
ATOM 2092 O O . ARG B 1 116 ? 6.324 5.039 11.125 1 97.56 116 ARG B O 1
ATOM 2099 N N . ASN B 1 117 ? 6.164 6.539 9.445 1 97.31 117 ASN B N 1
ATOM 2100 C CA . ASN B 1 117 ? 4.902 7.031 9.992 1 97.31 117 ASN B CA 1
ATOM 2101 C C . ASN B 1 117 ? 3.727 6.16 9.562 1 97.31 117 ASN B C 1
ATOM 2103 O O . ASN B 1 117 ? 2.572 6.578 9.656 1 97.31 117 ASN B O 1
ATOM 2107 N N . VAL B 1 118 ? 4.023 4.949 9.133 1 98.38 118 VAL B N 1
ATOM 2108 C CA . VAL B 1 118 ? 2.975 4.043 8.688 1 98.38 118 VAL B CA 1
ATOM 2109 C C . VAL B 1 118 ? 2.791 2.918 9.695 1 98.38 118 VAL B C 1
ATOM 2111 O O . VAL B 1 118 ? 3.77 2.344 10.18 1 98.38 118 VAL B O 1
ATOM 2114 N N . VAL B 1 119 ? 1.545 2.67 10.008 1 98.06 119 VAL B N 1
ATOM 2115 C CA . VAL B 1 119 ? 1.178 1.546 10.859 1 98.06 119 VAL B CA 1
ATOM 2116 C C . VAL B 1 119 ? 0.354 0.537 10.062 1 98.06 119 VAL B C 1
ATOM 2118 O O . VAL B 1 119 ? -0.55 0.916 9.32 1 98.06 119 VAL B O 1
ATOM 2121 N N . ILE B 1 120 ? 0.7 -0.744 10.211 1 98.62 120 ILE B N 1
ATOM 2122 C CA . ILE B 1 120 ? -0.024 -1.812 9.531 1 98.62 120 ILE B CA 1
ATOM 2123 C C . ILE B 1 120 ? -0.856 -2.596 10.547 1 98.62 120 ILE B C 1
ATOM 2125 O O . ILE B 1 120 ? -0.324 -3.104 11.539 1 98.62 120 ILE B O 1
ATOM 2129 N N . GLU B 1 121 ? -2.16 -2.641 10.211 1 98.06 121 GLU B N 1
ATOM 2130 C CA . GLU B 1 121 ? -3.086 -3.379 11.062 1 98.06 121 GLU B CA 1
ATOM 2131 C C . GLU B 1 121 ? -3.752 -4.52 10.297 1 98.06 121 GLU B C 1
ATOM 2133 O O . GLU B 1 121 ? -4.309 -4.305 9.219 1 98.06 121 GLU B O 1
ATOM 2138 N N . LYS B 1 122 ? -3.674 -5.672 10.836 1 96.94 122 LYS B N 1
ATOM 2139 C CA . LYS B 1 122 ? -4.301 -6.84 10.227 1 96.94 122 LYS B CA 1
ATOM 2140 C C . LYS B 1 122 ? -5.66 -7.129 10.852 1 96.94 122 LYS B C 1
ATOM 2142 O O . LYS B 1 122 ? -5.789 -7.164 12.078 1 96.94 122 LYS B O 1
ATOM 2147 N N . LEU B 1 123 ? -6.609 -7.227 9.938 1 92.5 123 LEU B N 1
ATOM 2148 C CA . LEU B 1 123 ? -7.93 -7.633 10.406 1 92.5 123 LEU B CA 1
ATOM 2149 C C . LEU B 1 123 ? -7.996 -9.141 10.602 1 92.5 123 LEU B C 1
ATOM 2151 O O . LEU B 1 123 ? -7.691 -9.906 9.68 1 92.5 123 LEU B O 1
ATOM 2155 N N . ILE B 1 124 ? -8.195 -9.609 11.75 1 85.88 124 ILE B N 1
ATOM 2156 C CA . ILE B 1 124 ? -8.289 -11.039 12.055 1 85.88 124 ILE B CA 1
ATOM 2157 C C . ILE B 1 124 ? -9.758 -11.438 12.195 1 85.88 124 ILE B C 1
ATOM 2159 O O . ILE B 1 124 ? -10.523 -10.766 12.883 1 85.88 124 ILE B O 1
ATOM 2163 N N . LYS B 1 125 ? -10.109 -12.336 11.273 1 78.25 125 LYS B N 1
ATOM 2164 C CA . LYS B 1 125 ? -11.469 -12.859 11.328 1 78.25 125 LYS B CA 1
ATOM 2165 C C . LYS B 1 125 ? -11.68 -13.719 12.57 1 78.25 125 LYS B C 1
ATOM 2167 O O . LYS B 1 125 ? -10.82 -14.539 12.914 1 78.25 125 LYS B O 1
ATOM 2172 N N . GLU B 1 126 ? -12.492 -13.227 13.391 1 63.97 126 GLU B N 1
ATOM 2173 C CA . GLU B 1 126 ? -12.805 -14.07 14.539 1 63.97 126 GLU B CA 1
ATOM 2174 C C . GLU B 1 126 ? -13.453 -15.375 14.102 1 63.97 126 GLU B C 1
ATOM 2176 O O . GLU B 1 126 ? -14.289 -15.391 13.195 1 63.97 126 GLU B O 1
ATOM 2181 N N . LYS B 1 127 ? -12.703 -16.422 14.023 1 56.88 127 LYS B N 1
ATOM 2182 C CA . LYS B 1 127 ? -13.391 -17.703 13.812 1 56.88 127 LYS B CA 1
ATOM 2183 C C . LYS B 1 127 ? -14.648 -17.797 14.672 1 56.88 127 LYS B C 1
ATOM 2185 O O . LYS B 1 127 ? -14.578 -17.641 15.891 1 56.88 127 LYS B O 1
ATOM 2190 N N . LYS B 1 128 ? -15.812 -17.344 14.086 1 48.94 128 LYS B N 1
ATOM 2191 C CA . LYS B 1 128 ? -16.938 -17.812 14.883 1 48.94 128 LYS B CA 1
ATOM 2192 C C . LYS B 1 128 ? -16.719 -19.25 15.359 1 48.94 128 LYS B C 1
ATOM 2194 O O . LYS B 1 128 ? -16.562 -20.156 14.547 1 48.94 128 LYS B O 1
ATOM 2199 N N . GLU B 1 129 ? -16.109 -19.438 16.375 1 45.88 129 GLU B N 1
ATOM 2200 C CA . GLU B 1 129 ? -16.312 -20.75 16.984 1 45.88 129 GLU B CA 1
ATOM 2201 C C . GLU B 1 129 ? -17.703 -21.312 16.656 1 45.88 129 GLU B C 1
ATOM 2203 O O . GLU B 1 129 ? -18.719 -20.672 16.953 1 45.88 129 GLU B O 1
ATOM 2208 N N . GLU B 1 130 ? -17.906 -21.844 15.477 1 45.72 130 GLU B N 1
ATOM 2209 C CA . GLU B 1 130 ? -19.078 -22.703 15.523 1 45.72 130 GLU B CA 1
ATOM 2210 C C . GLU B 1 130 ? -19.281 -23.297 16.922 1 45.72 130 GLU B C 1
ATOM 2212 O O . GLU B 1 130 ? -18.422 -24.016 17.422 1 45.72 130 GLU B O 1
ATOM 2217 N N . SER B 1 131 ? -19.734 -22.453 17.781 1 43.5 131 SER B N 1
ATOM 2218 C CA . SER B 1 131 ? -20.297 -23.109 18.969 1 43.5 131 SER B CA 1
ATOM 2219 C C . SER B 1 131 ? -20.969 -24.422 18.609 1 43.5 131 SER B C 1
ATOM 2221 O O . SER B 1 131 ? -21.938 -24.438 17.844 1 43.5 131 SER B O 1
ATOM 2223 N N . ASN B 1 132 ? -20.219 -25.422 18.266 1 42.38 132 ASN B N 1
ATOM 2224 C CA . ASN B 1 132 ? -20.781 -26.766 18.422 1 42.38 132 ASN B CA 1
ATOM 2225 C C . ASN B 1 132 ? -21.719 -26.844 19.609 1 42.38 132 ASN B C 1
ATOM 2227 O O . ASN B 1 132 ? -21.266 -26.922 20.75 1 42.38 132 ASN B O 1
ATOM 2231 N N . VAL B 1 133 ? -22.719 -25.984 19.672 1 39.91 133 VAL B N 1
ATOM 2232 C CA . VAL B 1 133 ? -23.859 -26.391 20.5 1 39.91 133 VAL B CA 1
ATOM 2233 C C . VAL B 1 133 ? -24.234 -27.844 20.188 1 39.91 133 VAL B C 1
ATOM 2235 O O . VAL B 1 133 ? -24.797 -28.125 19.125 1 39.91 133 VAL B O 1
ATOM 2238 N N . THR B 1 134 ? -23.328 -28.75 20.219 1 35.59 134 THR B N 1
ATOM 2239 C CA . THR B 1 134 ? -23.672 -30.156 20.438 1 35.59 134 THR B CA 1
ATOM 2240 C C . THR B 1 134 ? -24.859 -30.281 21.391 1 35.59 134 THR B C 1
ATOM 2242 O O . THR B 1 134 ? -24.797 -29.797 22.531 1 35.59 134 THR B O 1
ATOM 2245 N N . LYS B 1 135 ? -26.078 -30.25 20.797 1 38.91 135 LYS B N 1
ATOM 2246 C CA . LYS B 1 135 ? -27.281 -30.859 21.328 1 38.91 135 LYS B CA 1
ATOM 2247 C C . LYS B 1 135 ? -26.953 -32.062 22.203 1 38.91 135 LYS B C 1
ATOM 2249 O O . LYS B 1 135 ? -26.875 -33.188 21.703 1 38.91 135 LYS B O 1
ATOM 2254 N N . GLU B 1 136 ? -25.781 -32.062 22.734 1 36.19 136 GLU B N 1
ATOM 2255 C CA . GLU B 1 136 ? -25.562 -33.125 23.719 1 36.19 136 GLU B CA 1
ATOM 2256 C C . GLU B 1 136 ? -26.766 -33.25 24.656 1 36.19 136 GLU B C 1
ATOM 2258 O O . GLU B 1 136 ? -26.906 -34.25 25.359 1 36.19 136 GLU B O 1
ATOM 2263 N N . ASN B 1 137 ? -27.281 -32.031 24.938 1 37.66 137 ASN B N 1
ATOM 2264 C CA . ASN B 1 137 ? -28.062 -32.156 26.172 1 37.66 137 ASN B CA 1
ATOM 2265 C C . ASN B 1 137 ? -29.328 -33 25.938 1 37.66 137 ASN B C 1
ATOM 2267 O O . ASN B 1 137 ? -30.125 -33.188 26.859 1 37.66 137 ASN B O 1
ATOM 2271 N N . ILE B 1 138 ? -29.812 -32.812 24.672 1 37.88 138 ILE B N 1
ATOM 2272 C CA . ILE B 1 138 ? -31.219 -33.219 24.75 1 37.88 138 ILE B CA 1
ATOM 2273 C C . ILE B 1 138 ? -31.312 -34.719 24.984 1 37.88 138 ILE B C 1
ATOM 2275 O O . ILE B 1 138 ? -32.406 -35.25 25.125 1 37.88 138 ILE B O 1
ATOM 2279 N N . GLU B 1 139 ? -30.297 -35.406 24.5 1 38.22 139 GLU B N 1
ATOM 2280 C CA . GLU B 1 139 ? -30.609 -36.844 24.516 1 38.22 139 GLU B CA 1
ATOM 2281 C C . GLU B 1 139 ? -30.812 -37.344 25.938 1 38.22 139 GLU B C 1
ATOM 2283 O O . GLU B 1 139 ? -31.016 -38.531 26.156 1 38.22 139 GLU B O 1
ATOM 2288 N N . ILE B 1 140 ? -30.312 -36.438 26.812 1 35.69 140 ILE B N 1
ATOM 2289 C CA . ILE B 1 140 ? -30.312 -37.094 28.109 1 35.69 140 ILE B CA 1
ATOM 2290 C C . ILE B 1 140 ? -31.75 -37.375 28.562 1 35.69 140 ILE B C 1
ATOM 2292 O O . ILE B 1 140 ? -31.969 -38.062 29.562 1 35.69 140 ILE B O 1
ATOM 2296 N N . LYS B 1 141 ? -32.531 -36.281 28.219 1 35.44 141 LYS B N 1
ATOM 2297 C CA . LYS B 1 141 ? -33.625 -36.281 29.156 1 35.44 141 LYS B CA 1
ATOM 2298 C C . LYS B 1 141 ? -34.562 -37.469 28.938 1 35.44 141 LYS B C 1
ATOM 2300 O O . LYS B 1 141 ? -35.406 -37.75 29.766 1 35.44 141 LYS B O 1
ATOM 2305 N N . GLU B 1 142 ? -34.719 -37.688 27.609 1 37.22 142 GLU B N 1
ATOM 2306 C CA . GLU B 1 142 ? -35.875 -38.562 27.406 1 37.22 142 GLU B CA 1
ATOM 2307 C C . GLU B 1 142 ? -35.656 -39.969 27.953 1 37.22 142 GLU B C 1
ATOM 2309 O O . GLU B 1 142 ? -36.5 -40.844 27.812 1 37.22 142 GLU B O 1
ATOM 2314 N N . GLU B 1 143 ? -34.312 -40.219 28.031 1 36.69 143 GLU B N 1
ATOM 2315 C CA . GLU B 1 143 ? -34.188 -41.625 28.328 1 36.69 143 GLU B CA 1
ATOM 2316 C C . GLU B 1 143 ? -34.844 -42 29.656 1 36.69 143 GLU B C 1
ATOM 2318 O O . GLU B 1 143 ? -34.875 -43.156 30.047 1 36.69 143 GLU B O 1
ATOM 2323 N N . LYS B 1 144 ? -34.844 -40.844 30.453 1 38.47 144 LYS B N 1
ATOM 2324 C CA . LYS B 1 144 ? -35.125 -41.312 31.812 1 38.47 144 LYS B CA 1
ATOM 2325 C C . LYS B 1 144 ? -36.531 -41.844 31.938 1 38.47 144 LYS B C 1
ATOM 2327 O O . LYS B 1 144 ? -36.938 -42.344 33 1 38.47 144 LYS B O 1
ATOM 2332 N N . GLU B 1 145 ? -37.344 -41.156 31.031 1 39.72 145 GLU B N 1
ATOM 2333 C CA . GLU B 1 145 ? -38.719 -41.469 31.469 1 39.72 145 GLU B CA 1
ATOM 2334 C C . GLU B 1 145 ? -39 -42.969 31.312 1 39.72 145 GLU B C 1
ATOM 2336 O O . GLU B 1 145 ? -40.031 -43.469 31.812 1 39.72 145 GLU B O 1
ATOM 2341 N N . GLU B 1 146 ? -38.344 -43.438 30.172 1 39.88 146 GLU B N 1
ATOM 2342 C CA . GLU B 1 146 ? -39.031 -44.688 29.844 1 39.88 146 GLU B CA 1
ATOM 2343 C C . GLU B 1 146 ? -38.781 -45.75 30.906 1 39.88 146 GLU B C 1
ATOM 2345 O O . GLU B 1 146 ? -39.375 -46.844 30.828 1 39.88 146 GLU B O 1
ATOM 2350 N N . ASN B 1 147 ? -37.625 -45.531 31.562 1 41.06 147 ASN B N 1
ATOM 2351 C CA . ASN B 1 147 ? -37.375 -46.781 32.25 1 41.06 147 ASN B CA 1
ATO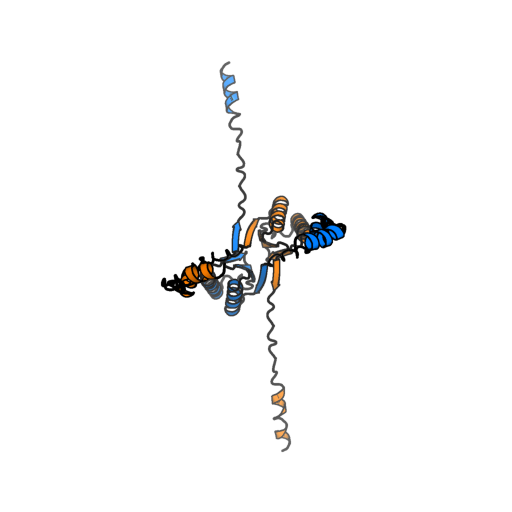M 2352 C C . ASN B 1 147 ? -38.344 -47 33.406 1 41.06 147 ASN B C 1
ATOM 2354 O O . ASN B 1 147 ? -38.156 -47.906 34.25 1 41.06 147 ASN B O 1
ATOM 2358 N N . SER B 1 148 ? -38.875 -45.781 33.812 1 38.47 148 SER B N 1
ATOM 2359 C CA . SER B 1 148 ? -39.531 -46.062 35.094 1 38.47 148 SER B CA 1
ATOM 2360 C C . SER B 1 148 ? -40.781 -46.938 34.875 1 38.47 148 SER B C 1
ATOM 2362 O O . SER B 1 148 ? -41.531 -47.219 35.812 1 38.47 148 SER B O 1
ATOM 2364 N N . GLU B 1 149 ? -41.188 -47.188 33.625 1 26.94 149 GLU B N 1
ATOM 2365 C CA . GLU B 1 149 ? -42.188 -48.25 33.75 1 26.94 149 GLU B CA 1
ATOM 2366 C C . GLU B 1 149 ? -41.562 -49.594 34.062 1 26.94 149 GLU B C 1
ATOM 2368 O O . GLU B 1 149 ? -40.5 -49.938 33.562 1 26.94 149 GLU B O 1
#

Sequence (298 aa):
MLEKLKKLLSKKGDNFSTPAPVSVDDYLEEIEEIPLTPVEEEKVIIKVCSIEDEKDAVNAIVMAEAGYIVIAKTPNLEKEIDDEFIEIIRKMRNEVAKFGGMLLALGDEHLLITPRNVVIEKLIKEKKEESNVTKENIEIKEEKEENSEMLEKLKKLLSKKGDNFSTPAPVSVDDYLEEIEEIPLTPVEEEKVIIKVCSIEDEKDAVNAIVMAEAGYIVIAKTPNLEKEIDDEFIEIIRKMRNEVAKFGGMLLALGDEHLLITPRNVVIEKLIKEKKEESNVTKENIEIKEEKEENSE

pLDDT: mean 72.68, std 25.03, range [26.94, 98.94]

Solvent-accessible surface area (backbone atoms only — not comparable to full-atom values): 17396 Å² total; per-residue (Å²): 119,68,66,64,53,50,54,60,58,60,68,43,72,65,78,73,70,66,75,71,76,75,47,66,60,57,60,56,60,60,49,56,75,60,68,70,64,73,76,76,72,77,70,46,52,35,40,33,40,64,37,86,49,68,68,39,45,49,52,52,49,52,44,12,72,74,62,25,34,30,42,30,36,25,85,59,43,79,50,63,84,37,64,65,57,53,51,49,51,51,50,47,45,56,58,35,47,72,67,49,26,47,74,41,75,48,75,77,43,30,37,38,33,32,19,50,53,52,46,82,44,73,62,73,78,72,71,71,66,71,71,74,72,63,75,60,65,63,67,59,59,63,61,58,61,60,64,71,106,122,70,66,64,53,49,56,59,59,58,69,51,75,73,78,70,69,66,74,71,76,75,50,67,60,56,60,58,58,60,49,57,74,62,70,70,65,72,76,76,71,76,71,46,51,35,39,34,40,65,38,86,48,66,68,39,46,50,53,50,49,52,43,12,72,73,61,24,35,31,44,28,37,27,85,63,43,78,54,59,81,38,65,67,55,52,51,49,50,52,49,46,45,56,58,36,48,73,69,51,25,46,75,42,74,49,76,78,42,29,38,38,32,32,20,50,53,51,44,82,42,73,61,74,78,73,71,72,66,71,71,74,72,65,75,60,64,63,68,58,61,65,60,59,62,63,63,74,106

InterPro domains:
  IPR007561 Cell division protein SepF/SepF-related [PF04472] (46-120)
  IPR038594 SepF-like superfamily [G3DSA:3.30.110.150] (39-122)

Organism: Methanocaldococcus jannaschii (strain ATCC 43067 / DSM 2661 / JAL-1 / JCM 10045 / NBRC 100440) (NCBI:txid243232)